Protein AF-A0A1L7NKH8-F1 (afdb_monomer)

Structure (mmCIF, N/CA/C/O backbone):
data_AF-A0A1L7NKH8-F1
#
_entry.id   AF-A0A1L7NKH8-F1
#
loop_
_atom_site.group_PDB
_atom_site.id
_atom_site.type_symb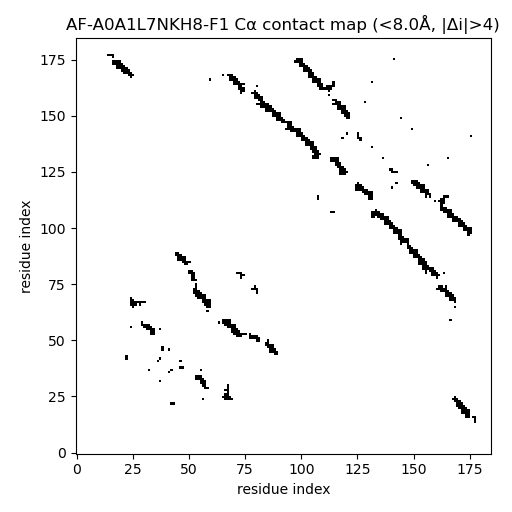ol
_atom_site.label_atom_id
_atom_site.label_alt_id
_atom_site.label_comp_id
_atom_site.label_asym_id
_atom_site.label_entity_id
_atom_site.label_seq_id
_atom_site.pdbx_PDB_ins_code
_atom_site.Cartn_x
_atom_site.Cartn_y
_atom_site.Cartn_z
_atom_site.occupancy
_atom_site.B_iso_or_equiv
_atom_site.auth_seq_id
_atom_site.auth_comp_id
_atom_site.auth_asym_id
_atom_site.auth_atom_id
_atom_site.pdbx_PDB_model_num
ATOM 1 N N . MET A 1 1 ? -9.583 44.290 49.070 1.00 37.97 1 MET A N 1
ATOM 2 C CA . MET A 1 1 ? -9.098 44.798 47.771 1.00 37.97 1 MET A CA 1
ATOM 3 C C . MET A 1 1 ? -8.848 43.563 46.916 1.00 37.97 1 MET A C 1
ATOM 5 O O . MET A 1 1 ? -7.924 42.820 47.209 1.00 37.97 1 MET A O 1
ATOM 9 N N . SER A 1 2 ? -9.795 43.245 46.032 1.00 33.78 2 SER A N 1
ATOM 10 C CA . SER A 1 2 ? -9.843 41.991 45.269 1.00 33.78 2 SER A CA 1
ATOM 11 C C . SER A 1 2 ? -9.267 42.254 43.885 1.00 33.78 2 SER A C 1
ATOM 13 O O . SER A 1 2 ? -9.726 43.179 43.219 1.00 33.78 2 SER A O 1
ATOM 15 N N . ILE A 1 3 ? -8.272 41.477 43.466 1.00 36.19 3 ILE A N 1
ATOM 16 C CA . ILE A 1 3 ? -7.774 41.491 42.091 1.00 36.19 3 ILE A CA 1
ATOM 17 C C . ILE A 1 3 ? -8.252 40.184 41.469 1.00 36.19 3 ILE A C 1
ATOM 19 O O . ILE A 1 3 ? -7.808 39.104 41.853 1.00 36.19 3 ILE A O 1
ATOM 23 N N . ALA A 1 4 ? -9.225 40.299 40.569 1.00 33.56 4 ALA A N 1
ATOM 24 C CA . ALA A 1 4 ? -9.698 39.201 39.748 1.00 33.56 4 ALA A CA 1
ATOM 25 C C . ALA A 1 4 ? -8.587 38.802 38.766 1.00 33.56 4 ALA A C 1
ATOM 27 O O . ALA A 1 4 ? -8.120 39.627 37.980 1.00 33.56 4 ALA A O 1
ATOM 28 N N . LEU A 1 5 ? -8.155 37.543 38.824 1.00 36.34 5 LEU A N 1
ATOM 29 C CA . LEU A 1 5 ? -7.358 36.929 37.768 1.00 36.34 5 LEU A CA 1
ATOM 30 C C . LEU A 1 5 ? -8.324 36.537 36.650 1.00 36.34 5 LEU A C 1
ATOM 32 O O . LEU A 1 5 ? -9.108 35.600 36.792 1.00 36.34 5 LEU A O 1
ATOM 36 N N . ASN A 1 6 ? -8.300 37.323 35.574 1.00 36.94 6 ASN A N 1
ATOM 37 C CA . ASN A 1 6 ? -9.034 37.044 34.350 1.00 36.94 6 ASN A CA 1
ATOM 38 C C . ASN A 1 6 ? -8.608 35.693 33.768 1.00 36.94 6 ASN A C 1
ATOM 40 O O . ASN A 1 6 ? -7.426 35.345 33.761 1.00 36.94 6 ASN A O 1
ATOM 44 N N . GLY A 1 7 ? -9.613 34.952 33.305 1.00 30.86 7 GLY A N 1
ATOM 45 C CA . GLY A 1 7 ? -9.493 33.615 32.756 1.00 30.86 7 GLY A CA 1
ATOM 46 C C . GLY A 1 7 ? -8.466 33.531 31.635 1.00 30.86 7 GLY A C 1
ATOM 47 O O . GLY A 1 7 ? -8.499 34.287 30.667 1.00 30.86 7 GLY A O 1
ATOM 48 N N . VAL A 1 8 ? -7.578 32.553 31.768 1.00 34.66 8 VAL A N 1
ATOM 49 C CA . VAL A 1 8 ? -6.872 31.982 30.630 1.00 34.66 8 VAL A CA 1
ATOM 50 C C . VAL A 1 8 ? -7.872 31.046 29.959 1.00 34.66 8 VAL A C 1
ATOM 52 O O . VAL A 1 8 ? -8.038 29.896 30.366 1.00 34.66 8 VAL A O 1
ATOM 55 N N . GLU A 1 9 ? -8.599 31.562 28.972 1.00 35.72 9 GLU A N 1
ATOM 56 C CA . GLU A 1 9 ? -9.265 30.712 27.992 1.00 35.72 9 GLU A CA 1
ATOM 57 C C . GLU A 1 9 ? -8.171 29.970 27.219 1.00 35.72 9 GLU A C 1
ATOM 59 O O . GLU A 1 9 ? -7.547 30.506 26.305 1.00 35.72 9 GLU A O 1
ATOM 64 N N . ASN A 1 10 ? -7.908 28.726 27.621 1.00 35.97 10 ASN A N 1
ATOM 65 C CA . ASN A 1 10 ? -7.155 27.774 26.817 1.00 35.97 10 ASN A CA 1
ATOM 66 C C . ASN A 1 10 ? -7.995 27.416 25.585 1.00 35.97 10 ASN A C 1
ATOM 68 O O . ASN A 1 10 ? -8.647 26.375 25.532 1.00 35.97 10 ASN A O 1
ATOM 72 N N . THR A 1 11 ? -7.967 28.271 24.569 1.00 41.59 11 THR A N 1
ATOM 73 C CA . THR A 1 11 ? -8.310 27.894 23.199 1.00 41.59 11 THR A CA 1
ATOM 74 C C . THR A 1 11 ? -7.139 27.111 22.602 1.00 41.59 11 THR A C 1
ATOM 76 O O . THR A 1 11 ? -6.473 27.544 21.666 1.00 41.59 11 THR A O 1
ATOM 79 N N . GLU A 1 12 ? -6.888 25.902 23.119 1.00 40.62 12 GLU A N 1
ATOM 80 C CA . GLU A 1 12 ? -6.159 24.884 22.353 1.00 40.62 12 GLU A CA 1
ATOM 81 C C . GLU A 1 12 ? -7.088 24.341 21.256 1.00 40.62 12 GLU A C 1
ATOM 83 O O . GLU A 1 12 ? -7.546 23.199 21.281 1.00 40.62 12 GLU A O 1
ATOM 88 N N . GLY A 1 13 ? -7.342 25.169 20.243 1.00 39.69 13 GLY A N 1
ATOM 89 C CA . GLY A 1 13 ? -7.690 24.693 18.912 1.00 39.69 13 GLY A CA 1
ATOM 90 C C . GLY A 1 13 ? -6.471 23.997 18.313 1.00 39.69 13 GLY A C 1
ATOM 91 O O . GLY A 1 13 ? -5.802 24.540 17.437 1.00 39.69 13 GLY A O 1
ATOM 92 N N . LYS A 1 14 ? -6.128 22.807 18.821 1.00 38.44 14 LYS A N 1
ATOM 93 C CA . LYS A 1 14 ? -5.128 21.941 18.195 1.00 38.44 14 LYS A CA 1
ATOM 94 C C . LYS A 1 14 ? -5.696 21.478 16.859 1.00 38.44 14 LYS A C 1
ATOM 96 O O . LYS A 1 14 ? -6.480 20.535 16.802 1.00 38.44 14 LYS A O 1
ATOM 101 N N . ASN A 1 15 ? -5.246 22.126 15.788 1.00 44.19 15 ASN A N 1
ATOM 102 C CA . ASN A 1 15 ? -5.182 21.557 14.446 1.00 44.19 15 ASN A CA 1
ATOM 103 C C . ASN A 1 15 ? -4.407 20.225 14.506 1.00 44.19 15 ASN A C 1
ATOM 105 O O . ASN A 1 15 ? -3.210 20.172 14.232 1.00 44.19 15 ASN A O 1
ATOM 109 N N . MET A 1 16 ? -5.063 19.131 14.900 1.00 39.50 16 MET A N 1
ATOM 110 C CA . MET A 1 16 ? -4.505 17.783 14.800 1.00 39.50 16 MET A CA 1
ATOM 111 C C . MET A 1 16 ? -4.687 17.270 13.374 1.00 39.50 16 MET A C 1
ATOM 113 O O . MET A 1 16 ? -5.402 16.308 13.122 1.00 39.50 16 MET A O 1
ATOM 117 N N . ASN A 1 17 ? -3.953 17.868 12.438 1.00 52.66 17 ASN A N 1
ATOM 118 C CA . ASN A 1 17 ? -3.588 17.195 11.192 1.00 52.66 17 ASN A CA 1
ATOM 119 C C . ASN A 1 17 ? -2.396 16.244 11.460 1.00 52.66 17 ASN A C 1
ATOM 121 O O . ASN A 1 17 ? -1.421 16.200 10.713 1.00 52.66 17 ASN A O 1
ATOM 125 N N . SER A 1 18 ? -2.408 15.563 12.614 1.00 71.75 18 SER A N 1
ATOM 126 C CA . SER A 1 18 ? -1.273 14.803 13.130 1.00 71.75 18 SER A CA 1
ATOM 127 C C . SER A 1 18 ? -1.194 13.460 12.420 1.00 71.75 18 SER A C 1
ATOM 129 O O . SER A 1 18 ? -2.040 12.585 12.608 1.00 71.75 18 SER A O 1
ATOM 131 N N . LEU A 1 19 ? -0.160 13.305 11.604 1.00 82.75 19 LEU A N 1
ATOM 132 C CA . LEU A 1 19 ? 0.231 12.046 10.990 1.00 82.75 19 LEU A CA 1
ATOM 133 C C . LEU A 1 19 ? 0.448 10.982 12.078 1.00 82.75 19 LEU A C 1
ATOM 135 O O . LEU A 1 19 ? 1.264 11.171 12.976 1.00 82.75 19 LEU A O 1
ATOM 139 N N . ILE A 1 20 ? -0.295 9.876 12.006 1.00 87.94 20 ILE A N 1
ATOM 140 C CA . ILE A 1 20 ? -0.183 8.757 12.957 1.00 87.94 20 ILE A CA 1
ATOM 141 C C . ILE A 1 20 ? 0.979 7.851 12.570 1.00 87.94 20 ILE A C 1
ATOM 143 O O . ILE A 1 20 ? 1.712 7.361 13.425 1.00 87.94 20 ILE A O 1
ATOM 147 N N . HIS A 1 21 ? 1.132 7.597 11.273 1.00 91.31 21 HIS A N 1
ATOM 148 C CA . HIS A 1 21 ? 2.200 6.757 10.754 1.00 91.31 21 HIS A CA 1
ATOM 149 C C . HIS A 1 21 ? 2.641 7.254 9.389 1.00 91.31 21 HIS A C 1
ATOM 151 O O . HIS A 1 21 ? 1.797 7.566 8.550 1.00 91.31 21 HIS A O 1
ATOM 157 N N . LEU A 1 22 ? 3.950 7.244 9.157 1.00 91.81 22 LEU A N 1
ATOM 158 C CA . LEU A 1 22 ? 4.556 7.519 7.864 1.00 91.81 22 LEU A CA 1
ATOM 159 C C . LEU A 1 22 ? 5.636 6.494 7.572 1.00 91.81 22 LEU A C 1
ATOM 161 O O . LEU A 1 22 ? 6.538 6.279 8.374 1.00 91.81 22 LEU A O 1
ATOM 165 N N . THR A 1 23 ? 5.567 5.876 6.405 1.00 92.69 23 THR A N 1
ATOM 166 C CA . THR A 1 23 ? 6.692 5.166 5.797 1.00 92.69 23 THR A CA 1
ATOM 167 C C . THR A 1 23 ? 6.947 5.803 4.449 1.00 92.69 23 THR A C 1
ATOM 169 O O . THR A 1 23 ? 6.130 5.665 3.546 1.00 92.69 23 THR A O 1
ATOM 172 N N . ASP A 1 24 ? 8.050 6.534 4.355 1.00 92.19 24 ASP A N 1
ATOM 173 C CA . ASP A 1 24 ? 8.536 7.135 3.121 1.00 92.19 24 ASP A CA 1
ATOM 174 C C . ASP A 1 24 ? 9.794 6.374 2.704 1.00 92.19 24 ASP A C 1
ATOM 176 O O . ASP A 1 24 ? 10.800 6.383 3.420 1.00 92.19 24 ASP A O 1
ATOM 180 N N . PHE A 1 25 ? 9.704 5.639 1.597 1.00 90.62 25 PHE A N 1
ATOM 181 C CA . PHE A 1 25 ? 10.808 4.806 1.134 1.00 90.62 25 PHE A CA 1
ATOM 182 C C . PHE A 1 25 ? 11.927 5.641 0.516 1.00 90.62 25 PHE A C 1
ATOM 184 O O . PHE A 1 25 ? 13.072 5.200 0.571 1.00 90.62 25 PHE A O 1
ATOM 191 N N . SER A 1 26 ? 11.647 6.866 0.052 1.00 85.44 26 SER A N 1
ATOM 192 C CA . SER A 1 26 ? 12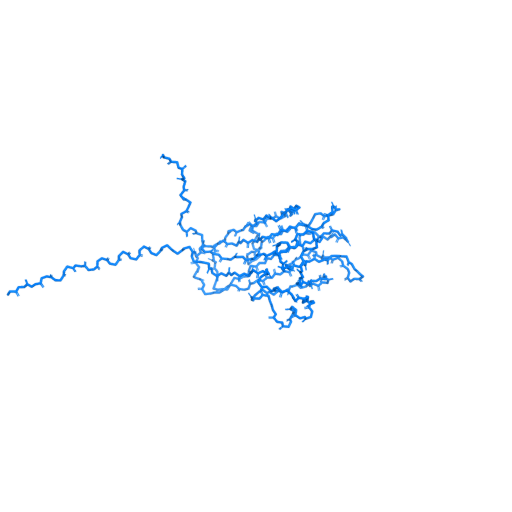.666 7.739 -0.547 1.00 85.44 26 SER A CA 1
ATOM 193 C C . SER A 1 26 ? 13.767 8.118 0.450 1.00 85.44 26 SER A C 1
ATOM 195 O O . SER A 1 26 ? 14.919 8.319 0.071 1.00 85.44 26 SER A O 1
ATOM 197 N N . LEU A 1 27 ? 13.439 8.117 1.748 1.00 81.19 27 LEU A N 1
ATOM 198 C CA . LEU A 1 27 ? 14.372 8.377 2.847 1.00 81.19 27 LEU A CA 1
ATOM 199 C C . LEU A 1 27 ? 15.367 7.229 3.086 1.00 81.19 27 LEU A C 1
ATOM 201 O O . LEU A 1 27 ? 16.293 7.379 3.881 1.00 81.19 27 LEU A O 1
ATOM 205 N N . GLN A 1 28 ? 15.202 6.090 2.411 1.00 72.44 28 GLN A N 1
ATOM 206 C CA . GLN A 1 28 ? 16.098 4.930 2.486 1.00 72.44 28 GLN A CA 1
ATOM 207 C C . GLN A 1 28 ? 17.118 4.920 1.335 1.00 72.44 28 GLN A C 1
ATOM 209 O O . GLN A 1 28 ? 17.418 3.870 0.762 1.00 72.44 28 GLN A O 1
ATOM 214 N N . ALA A 1 29 ? 17.604 6.103 0.950 1.00 57.88 29 ALA A N 1
ATOM 215 C CA . ALA A 1 29 ? 18.458 6.298 -0.218 1.00 57.88 29 ALA A CA 1
ATOM 216 C C . ALA A 1 29 ? 19.705 5.393 -0.208 1.00 57.88 29 ALA A C 1
ATOM 218 O O . ALA A 1 29 ? 20.392 5.261 0.806 1.00 57.88 29 ALA A O 1
ATOM 219 N N . GLY A 1 30 ? 20.012 4.804 -1.369 1.00 56.53 30 GLY A N 1
ATOM 220 C CA . GLY A 1 30 ? 21.277 4.110 -1.620 1.00 56.53 30 GLY A CA 1
ATOM 221 C C . GLY A 1 30 ? 21.395 2.685 -1.072 1.00 56.53 30 GLY A C 1
ATOM 222 O O . GLY A 1 30 ? 22.509 2.164 -1.025 1.00 56.53 30 GLY A O 1
ATOM 223 N N . VAL A 1 31 ? 20.295 2.039 -0.665 1.00 62.22 31 VAL A N 1
ATOM 224 C CA . VAL A 1 31 ? 20.336 0.655 -0.166 1.00 62.22 31 VAL A CA 1
ATOM 225 C C . VAL A 1 31 ? 19.431 -0.265 -0.982 1.00 62.22 31 VAL A C 1
ATOM 227 O O . VAL A 1 31 ? 18.213 -0.130 -0.940 1.00 62.22 31 VAL A O 1
ATOM 230 N N . ASP A 1 32 ? 20.033 -1.228 -1.689 1.00 69.25 32 ASP A N 1
ATOM 231 C CA . ASP A 1 32 ? 19.320 -2.358 -2.302 1.00 69.25 32 ASP A CA 1
ATOM 232 C C . ASP A 1 32 ? 19.045 -3.415 -1.223 1.00 69.25 32 ASP A C 1
ATOM 234 O O . ASP A 1 32 ? 19.856 -4.319 -0.988 1.00 69.25 32 ASP A O 1
ATOM 238 N N . TYR A 1 33 ? 17.930 -3.266 -0.504 1.00 70.62 33 TYR A N 1
ATOM 239 C CA . TYR A 1 33 ? 17.498 -4.286 0.450 1.00 70.62 33 TYR A CA 1
ATOM 240 C C . TYR A 1 33 ? 16.782 -5.404 -0.290 1.00 70.62 33 TYR A C 1
ATOM 242 O O . TYR A 1 33 ? 15.742 -5.191 -0.919 1.00 70.62 33 TYR A O 1
ATOM 250 N N . LYS A 1 34 ? 17.296 -6.625 -0.147 1.00 72.31 34 LYS A N 1
ATOM 251 C CA . LYS A 1 34 ? 16.612 -7.826 -0.633 1.00 72.31 34 LYS A CA 1
ATOM 252 C C . LYS A 1 34 ? 15.567 -8.273 0.382 1.00 72.31 34 LYS A C 1
ATOM 254 O O . LYS A 1 34 ? 15.629 -7.911 1.555 1.00 72.31 34 LYS A O 1
ATOM 259 N N . GLU A 1 35 ? 14.654 -9.140 -0.046 1.00 71.38 35 GLU A N 1
ATOM 260 C CA . GLU A 1 35 ? 13.601 -9.710 0.802 1.00 71.38 35 GLU A CA 1
ATOM 261 C C . GLU A 1 35 ? 14.111 -10.176 2.180 1.00 71.38 35 GLU A C 1
ATOM 263 O O . GLU A 1 35 ? 13.514 -9.852 3.201 1.00 71.38 35 GLU A O 1
ATOM 268 N N . LYS A 1 36 ? 15.260 -10.865 2.239 1.00 71.69 36 LYS A N 1
ATOM 269 C CA . LYS A 1 36 ? 15.854 -11.336 3.506 1.00 71.69 36 LYS A CA 1
ATOM 270 C C . LYS A 1 36 ? 16.174 -10.202 4.480 1.00 71.69 36 LYS A C 1
ATOM 272 O O . LYS A 1 36 ? 15.974 -10.360 5.683 1.00 71.69 36 LYS A O 1
ATOM 277 N N . ASP A 1 37 ? 16.659 -9.077 3.970 1.00 72.88 37 ASP A N 1
ATOM 278 C CA . ASP A 1 37 ? 16.960 -7.903 4.783 1.00 72.88 37 ASP A CA 1
ATOM 279 C C . ASP A 1 37 ? 15.666 -7.213 5.213 1.00 72.88 37 ASP A C 1
ATOM 281 O O . ASP A 1 37 ? 15.518 -6.849 6.375 1.00 72.88 37 ASP A O 1
ATOM 285 N N . ILE A 1 38 ? 14.678 -7.135 4.323 1.00 76.12 38 ILE A N 1
ATOM 286 C CA . ILE A 1 38 ? 13.353 -6.587 4.633 1.00 76.12 38 ILE A CA 1
ATOM 287 C C . ILE A 1 38 ? 12.659 -7.396 5.738 1.00 76.12 38 ILE A C 1
ATOM 289 O O . ILE A 1 38 ? 12.099 -6.823 6.672 1.00 76.12 38 ILE A O 1
ATOM 293 N N . LEU A 1 39 ? 12.731 -8.727 5.678 1.00 73.38 39 LEU A N 1
ATOM 294 C CA . LEU A 1 39 ? 12.186 -9.610 6.711 1.00 73.38 39 LEU A CA 1
ATOM 295 C C . LEU A 1 39 ? 12.928 -9.470 8.048 1.00 73.38 39 LEU A C 1
ATOM 297 O O . LEU A 1 39 ? 12.318 -9.635 9.103 1.00 73.38 39 LEU A O 1
ATOM 301 N N . LYS A 1 40 ? 14.228 -9.153 8.015 1.00 69.44 40 LYS A N 1
ATOM 302 C CA . LYS A 1 40 ? 15.070 -8.984 9.207 1.00 69.44 40 LYS A CA 1
ATOM 303 C C . LYS A 1 40 ? 14.897 -7.617 9.871 1.00 69.44 40 LYS A C 1
ATOM 305 O O . LYS A 1 40 ? 14.821 -7.545 11.095 1.00 69.44 40 LYS A O 1
ATOM 310 N N . TYR A 1 41 ? 14.881 -6.546 9.083 1.00 66.56 41 TYR A N 1
ATOM 311 C CA . TYR A 1 41 ? 14.881 -5.162 9.566 1.00 66.56 41 TYR A CA 1
ATOM 312 C C . TYR A 1 41 ? 13.473 -4.553 9.634 1.00 66.56 41 TYR A C 1
ATOM 314 O O . TYR A 1 41 ? 13.254 -3.584 10.360 1.00 66.56 41 TYR A O 1
ATOM 322 N N . GLY A 1 42 ? 12.499 -5.164 8.957 1.00 70.69 42 GLY A N 1
ATOM 323 C CA . GLY A 1 42 ? 11.111 -4.718 8.922 1.00 70.69 42 GLY A CA 1
ATOM 324 C C . GLY A 1 42 ? 10.892 -3.481 8.048 1.00 70.69 42 GLY A C 1
ATOM 325 O O . GLY A 1 42 ? 11.822 -2.807 7.617 1.00 70.69 42 GLY A O 1
ATOM 326 N N . LEU A 1 43 ? 9.620 -3.163 7.793 1.00 85.06 43 LEU A N 1
ATOM 327 C CA . LEU A 1 43 ? 9.200 -2.043 6.942 1.00 85.06 43 LEU A CA 1
ATOM 328 C C . LEU A 1 43 ? 8.529 -0.954 7.783 1.00 85.06 43 LEU A C 1
ATOM 330 O O . LEU A 1 43 ? 7.359 -0.634 7.589 1.00 85.06 43 LEU A O 1
ATOM 334 N N . ASN A 1 44 ? 9.238 -0.435 8.790 1.00 86.50 44 ASN A N 1
ATOM 335 C CA . ASN A 1 44 ? 8.698 0.562 9.725 1.00 86.50 44 ASN A CA 1
ATOM 336 C C . ASN A 1 44 ? 7.334 0.133 10.326 1.00 86.50 44 ASN A C 1
ATOM 338 O O . ASN A 1 44 ? 6.302 0.807 10.235 1.00 86.50 44 ASN A O 1
ATOM 342 N N . GLY A 1 45 ? 7.301 -1.080 10.883 1.00 87.31 45 GLY A N 1
ATOM 343 C CA . GLY A 1 45 ? 6.101 -1.680 11.469 1.00 87.31 45 GLY A CA 1
ATOM 344 C C . GLY A 1 45 ? 5.111 -2.292 10.469 1.00 87.31 45 GLY A C 1
ATOM 345 O O . GLY A 1 45 ? 4.131 -2.889 10.914 1.00 87.31 45 GLY A O 1
ATOM 346 N N . TRP A 1 46 ? 5.352 -2.189 9.159 1.00 90.31 46 TRP A N 1
ATOM 347 C CA . TRP A 1 46 ? 4.708 -3.054 8.169 1.00 90.31 46 TRP A CA 1
ATOM 348 C C . TRP A 1 46 ? 5.402 -4.418 8.111 1.00 90.31 46 TRP A C 1
ATOM 350 O O . TRP A 1 46 ? 6.612 -4.539 8.329 1.00 90.31 46 TRP A O 1
ATOM 360 N N . ARG A 1 47 ? 4.614 -5.453 7.830 1.00 88.44 47 ARG A N 1
ATOM 361 C CA . ARG A 1 47 ? 5.050 -6.846 7.722 1.00 88.44 47 ARG A CA 1
ATOM 362 C C . ARG A 1 47 ? 4.622 -7.407 6.378 1.00 88.44 47 ARG A C 1
ATOM 364 O O . ARG A 1 47 ? 3.472 -7.230 5.979 1.00 88.44 47 ARG A O 1
ATOM 371 N N . LEU A 1 48 ? 5.533 -8.106 5.713 1.00 85.75 48 LEU A N 1
ATOM 372 C CA . LEU A 1 48 ? 5.214 -8.882 4.520 1.00 85.75 48 LEU A CA 1
ATOM 373 C C . LEU A 1 48 ? 4.396 -10.117 4.917 1.00 85.75 48 LEU A C 1
ATOM 375 O O . LEU A 1 48 ? 4.646 -10.722 5.961 1.00 85.75 48 LEU A O 1
ATOM 379 N N . TYR A 1 49 ? 3.415 -10.483 4.096 1.00 79.69 49 TYR A N 1
ATOM 380 C CA . TYR A 1 49 ? 2.609 -11.687 4.296 1.00 79.69 49 TYR A CA 1
ATOM 381 C C . TYR A 1 49 ? 2.672 -12.557 3.049 1.00 79.69 49 TYR A C 1
ATOM 383 O O . TYR A 1 49 ? 2.396 -12.079 1.956 1.00 79.69 49 TYR A O 1
ATOM 391 N N . ASN A 1 50 ? 3.025 -13.832 3.237 1.00 60.28 50 ASN A N 1
ATOM 392 C CA . ASN A 1 50 ? 2.932 -14.884 2.223 1.00 60.28 50 ASN A CA 1
ATOM 393 C C . ASN A 1 50 ? 3.511 -14.504 0.841 1.00 60.28 50 ASN A C 1
ATOM 395 O O . ASN A 1 50 ? 2.818 -14.581 -0.174 1.00 60.28 50 ASN A O 1
ATOM 399 N N . GLN A 1 51 ? 4.771 -14.067 0.787 1.00 58.94 51 GLN A N 1
ATOM 400 C CA . GLN A 1 51 ? 5.384 -13.607 -0.462 1.00 58.94 51 GLN A CA 1
ATOM 401 C C . GLN A 1 51 ? 6.315 -14.669 -1.051 1.00 58.94 51 GLN A C 1
ATOM 403 O O . GLN A 1 51 ? 7.226 -15.154 -0.395 1.00 58.94 51 GLN A O 1
ATOM 408 N N . SER A 1 52 ? 6.040 -15.014 -2.309 1.00 55.38 52 SER A N 1
ATOM 409 C CA . SER A 1 52 ? 6.969 -15.634 -3.272 1.00 55.38 52 SER A CA 1
ATOM 410 C C . SER A 1 52 ? 7.406 -14.609 -4.335 1.00 55.38 52 SER A C 1
ATOM 412 O O . SER A 1 52 ? 7.957 -14.968 -5.367 1.00 55.38 52 SER A O 1
ATOM 414 N N . ALA A 1 53 ? 7.122 -13.321 -4.098 1.00 58.81 53 ALA A N 1
ATOM 415 C CA . ALA A 1 53 ? 7.447 -12.227 -5.001 1.00 58.81 53 ALA A CA 1
ATOM 416 C C . ALA A 1 53 ? 8.778 -11.585 -4.598 1.00 58.81 53 ALA A C 1
ATOM 418 O O . ALA A 1 53 ? 9.083 -11.461 -3.414 1.00 58.81 53 ALA A O 1
ATOM 419 N N . LEU A 1 54 ? 9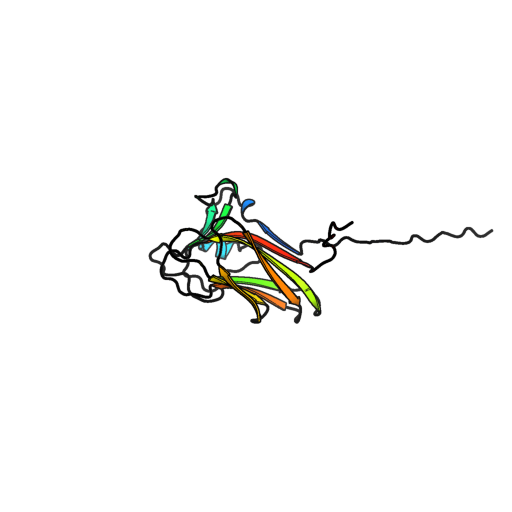.549 -11.143 -5.593 1.00 74.56 54 LEU A N 1
ATOM 420 C CA . LEU A 1 54 ? 10.866 -10.525 -5.425 1.00 74.56 54 LEU A CA 1
ATOM 421 C C . LEU A 1 54 ? 10.728 -9.115 -4.825 1.00 74.56 54 LEU A C 1
ATOM 423 O O . LEU A 1 54 ? 10.874 -8.118 -5.541 1.00 74.56 54 LEU A O 1
ATOM 427 N N . VAL A 1 55 ? 10.418 -9.030 -3.528 1.00 83.00 55 VAL A N 1
ATOM 428 C CA . VAL A 1 55 ? 10.304 -7.755 -2.811 1.00 83.00 55 VAL A CA 1
ATOM 429 C C . VAL A 1 55 ? 11.684 -7.165 -2.584 1.00 83.00 55 VAL A C 1
ATOM 431 O O . VAL A 1 55 ? 12.579 -7.833 -2.056 1.00 83.00 55 VAL A O 1
ATOM 434 N N . LYS A 1 56 ? 11.851 -5.903 -2.977 1.00 86.38 56 LYS A N 1
ATOM 435 C CA . LYS A 1 56 ? 13.101 -5.160 -2.799 1.00 86.38 56 LYS A CA 1
ATOM 436 C C . LYS A 1 56 ? 12.838 -3.703 -2.483 1.00 86.38 56 LYS A C 1
ATOM 438 O O . LYS A 1 56 ? 11.835 -3.154 -2.929 1.00 86.38 56 LYS A O 1
ATOM 443 N N . ILE A 1 57 ? 13.759 -3.074 -1.769 1.00 88.62 57 ILE A N 1
ATOM 444 C CA . ILE A 1 57 ? 13.833 -1.614 -1.707 1.00 88.62 57 ILE A CA 1
ATOM 445 C C . ILE A 1 57 ? 14.958 -1.203 -2.643 1.00 88.62 57 ILE A C 1
ATOM 447 O O . ILE A 1 57 ? 16.067 -1.698 -2.496 1.00 88.62 57 ILE A O 1
ATOM 451 N N . GLN A 1 58 ? 14.650 -0.376 -3.633 1.00 88.69 58 GLN A N 1
ATOM 452 C CA . GLN A 1 58 ? 15.575 0.030 -4.694 1.00 88.69 58 GLN A CA 1
ATOM 453 C C . GLN A 1 58 ? 15.123 1.361 -5.293 1.00 88.69 58 GLN A C 1
ATOM 455 O O . GLN A 1 58 ? 13.989 1.766 -5.072 1.00 88.69 58 GLN A O 1
ATOM 460 N N . GLU A 1 59 ? 15.950 2.011 -6.105 1.00 90.81 59 GLU A N 1
ATOM 461 C CA . GLU A 1 59 ? 15.480 3.127 -6.933 1.00 90.81 59 GLU A CA 1
ATOM 462 C C . GLU A 1 59 ? 14.502 2.638 -8.021 1.00 90.81 59 GLU A C 1
ATOM 464 O O . GLU A 1 59 ? 14.609 1.510 -8.529 1.00 90.81 59 GLU A O 1
ATOM 469 N N . ASP A 1 60 ? 13.524 3.481 -8.369 1.00 90.56 60 ASP A N 1
ATOM 470 C CA . ASP A 1 60 ? 12.645 3.240 -9.517 1.00 90.56 60 ASP A CA 1
ATOM 471 C C . ASP A 1 60 ? 13.429 3.517 -10.814 1.00 90.56 60 ASP A C 1
ATOM 473 O O . ASP A 1 60 ? 13.817 4.662 -11.055 1.00 90.56 60 ASP A O 1
ATOM 477 N N . PRO A 1 61 ? 13.664 2.509 -11.673 1.00 88.50 61 PRO A N 1
ATOM 478 C CA . PRO A 1 61 ? 14.490 2.675 -12.868 1.00 88.50 61 PRO A CA 1
ATOM 479 C C . PRO A 1 61 ? 13.879 3.624 -13.908 1.00 88.50 61 PRO A C 1
ATOM 481 O O . PRO A 1 61 ? 14.602 4.131 -14.762 1.00 88.50 61 PRO A O 1
ATOM 484 N N . GLU A 1 62 ? 12.563 3.850 -13.867 1.00 91.62 62 GLU A N 1
ATOM 485 C CA . GLU A 1 62 ? 11.858 4.736 -14.803 1.00 91.62 62 GLU A CA 1
ATOM 486 C C . GLU A 1 62 ? 11.564 6.119 -14.199 1.00 91.62 62 GLU A C 1
ATOM 488 O O . GLU A 1 62 ? 11.192 7.029 -14.940 1.00 91.62 62 GLU A O 1
ATOM 493 N N . LYS A 1 63 ? 11.709 6.275 -12.875 1.00 91.25 63 LYS A N 1
ATOM 494 C CA . LYS A 1 63 ? 11.413 7.500 -12.109 1.00 91.25 63 LYS A CA 1
ATOM 495 C C . LYS A 1 63 ? 12.459 7.730 -11.000 1.00 91.25 63 LYS A C 1
ATOM 497 O O . LYS A 1 63 ? 12.101 7.741 -9.817 1.00 91.25 63 LYS A O 1
ATOM 502 N N . PRO A 1 64 ? 13.756 7.873 -11.333 1.00 87.88 64 PRO A N 1
ATOM 503 C CA . PRO A 1 64 ? 14.832 7.955 -10.339 1.00 87.88 64 PRO A CA 1
ATOM 504 C C . PRO A 1 64 ? 14.698 9.155 -9.388 1.00 87.88 64 PRO A C 1
ATOM 506 O O . PRO A 1 64 ? 15.171 9.105 -8.254 1.00 87.88 64 PRO A O 1
ATOM 509 N N . GLU A 1 65 ? 14.008 10.219 -9.803 1.00 88.56 65 GLU A N 1
ATOM 510 C CA . GLU A 1 65 ? 13.697 11.386 -8.974 1.00 88.56 65 GLU A CA 1
ATOM 511 C C . GLU A 1 65 ? 12.848 11.059 -7.735 1.00 88.56 65 GLU A C 1
ATOM 513 O O . GLU A 1 65 ? 12.842 11.830 -6.776 1.00 88.56 65 GLU A O 1
ATOM 518 N N . GLN A 1 66 ? 12.157 9.913 -7.729 1.00 88.38 66 GLN A N 1
ATOM 519 C CA . GLN A 1 66 ? 11.380 9.441 -6.585 1.00 88.38 66 GLN A CA 1
ATOM 520 C C . GLN A 1 66 ? 12.267 8.889 -5.451 1.00 88.38 66 GLN A C 1
ATOM 522 O O . GLN A 1 66 ? 11.792 8.735 -4.322 1.00 88.38 66 GLN A O 1
ATOM 527 N N . GLY A 1 67 ? 13.541 8.596 -5.734 1.00 88.62 67 GLY A N 1
ATOM 528 C CA . GLY A 1 67 ? 14.461 7.932 -4.814 1.00 88.62 67 GLY A CA 1
ATOM 529 C C . GLY A 1 67 ? 14.135 6.448 -4.617 1.00 88.62 67 GLY A C 1
ATOM 530 O O . GLY A 1 67 ? 13.600 5.782 -5.505 1.00 88.62 67 GLY A O 1
ATOM 531 N N . SER A 1 68 ? 14.478 5.922 -3.439 1.00 91.06 68 SER A N 1
ATOM 532 C CA . SER A 1 68 ? 14.198 4.531 -3.068 1.00 91.06 68 SER A CA 1
ATOM 533 C C . SER A 1 68 ? 12.689 4.256 -2.943 1.00 91.06 68 SER A C 1
ATOM 535 O O . SER A 1 68 ? 11.928 5.047 -2.389 1.00 91.06 68 SER A O 1
ATOM 537 N N . VAL A 1 69 ? 12.252 3.091 -3.416 1.00 92.56 69 VAL A N 1
ATOM 538 C CA . VAL A 1 69 ? 10.862 2.620 -3.434 1.00 92.56 69 VAL A CA 1
ATOM 539 C C . VAL A 1 69 ? 10.791 1.144 -3.059 1.00 92.56 69 VAL A C 1
ATOM 541 O O . VAL A 1 69 ? 11.729 0.383 -3.295 1.00 92.56 69 VAL A O 1
ATOM 544 N N . LEU A 1 70 ? 9.665 0.715 -2.490 1.00 91.50 70 LEU A N 1
ATOM 545 C CA . LE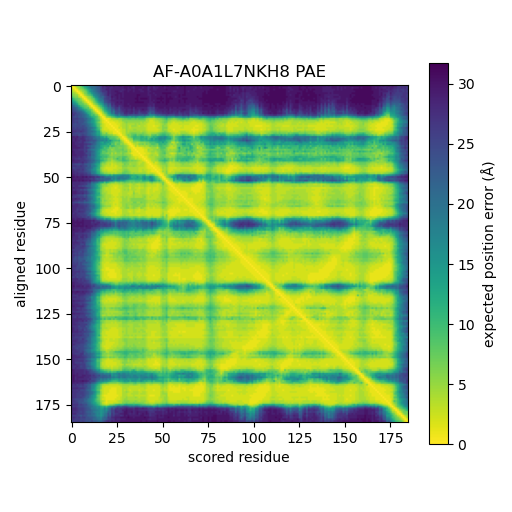U A 1 70 ? 9.381 -0.698 -2.260 1.00 91.50 70 LEU A CA 1
ATOM 546 C C . LEU A 1 70 ? 8.804 -1.313 -3.539 1.00 91.50 70 LEU A C 1
ATOM 548 O O . LEU A 1 70 ? 7.673 -1.019 -3.928 1.00 91.50 70 LEU A O 1
ATOM 552 N N . ARG A 1 71 ? 9.578 -2.179 -4.185 1.00 89.62 71 ARG A N 1
ATOM 553 C CA . ARG A 1 71 ? 9.192 -2.918 -5.385 1.00 89.62 71 ARG A CA 1
ATOM 554 C C . ARG A 1 71 ? 8.558 -4.252 -5.018 1.00 89.62 71 ARG A C 1
ATOM 556 O O . ARG A 1 71 ? 9.147 -5.024 -4.266 1.00 89.62 71 ARG A O 1
ATOM 563 N N . PHE A 1 72 ? 7.433 -4.563 -5.650 1.00 87.62 72 PHE A N 1
ATOM 564 C CA . PHE A 1 72 ? 6.883 -5.913 -5.746 1.00 87.62 72 PHE A CA 1
ATOM 565 C C . PHE A 1 72 ? 7.031 -6.389 -7.191 1.00 87.62 72 PHE A C 1
ATOM 567 O O . PHE A 1 72 ? 6.435 -5.809 -8.097 1.00 87.62 72 PHE A O 1
ATOM 574 N N . GLY A 1 73 ? 7.865 -7.408 -7.412 1.00 80.25 73 GLY A N 1
ATOM 575 C CA . GLY A 1 73 ? 8.157 -7.934 -8.746 1.00 80.25 73 GLY A CA 1
ATOM 576 C C . GLY A 1 73 ? 7.687 -9.371 -8.958 1.00 80.25 73 GLY A C 1
ATOM 577 O O . GLY A 1 73 ? 7.830 -10.210 -8.070 1.00 80.25 73 GLY A O 1
ATOM 578 N N . SER A 1 74 ? 7.209 -9.651 -10.169 1.00 70.75 74 SER A N 1
ATOM 579 C CA . SER A 1 74 ? 6.824 -10.968 -10.700 1.00 70.75 74 SER A CA 1
ATOM 580 C C . SER A 1 74 ? 7.820 -11.522 -11.727 1.00 70.75 74 SER A C 1
ATOM 582 O O . SER A 1 74 ? 7.717 -12.673 -12.146 1.00 70.75 74 SER A O 1
ATOM 584 N N . SER A 1 75 ? 8.806 -10.720 -12.146 1.00 54.25 75 SER A N 1
ATOM 585 C CA . SER A 1 75 ? 9.804 -11.106 -13.146 1.00 54.25 75 SER A CA 1
ATOM 586 C C . SER A 1 75 ? 10.923 -11.972 -12.538 1.00 54.25 75 SER A C 1
ATOM 588 O O . SER A 1 75 ? 11.947 -11.447 -12.094 1.00 54.25 75 SER A O 1
ATOM 590 N N . GLY A 1 76 ? 10.753 -13.296 -12.512 1.00 51.78 76 GLY A N 1
ATOM 591 C CA . GLY A 1 76 ? 11.809 -14.236 -12.115 1.00 51.78 76 GLY A CA 1
ATOM 592 C C . GLY A 1 76 ? 11.294 -15.643 -11.811 1.00 51.78 76 GLY A C 1
ATOM 593 O O . GLY A 1 76 ? 10.113 -15.840 -11.548 1.00 51.78 76 GLY A O 1
ATOM 594 N N . SER A 1 77 ? 12.194 -16.627 -11.830 1.00 45.22 77 SER A N 1
ATOM 595 C CA . SER A 1 77 ? 11.972 -18.072 -11.620 1.00 45.22 77 SER A CA 1
ATOM 596 C C . SER A 1 77 ? 11.325 -18.484 -10.282 1.00 45.22 77 SER A C 1
ATOM 598 O O . SER A 1 77 ? 11.238 -19.674 -9.995 1.00 45.22 77 SER A O 1
ATOM 600 N N . GLU A 1 78 ? 10.889 -17.530 -9.459 1.00 51.53 78 GLU A N 1
ATOM 601 C CA . GLU A 1 78 ? 10.359 -17.746 -8.104 1.00 51.53 78 GLU A CA 1
ATOM 602 C C . GLU A 1 78 ? 8.824 -17.636 -8.018 1.00 51.53 78 GLU A C 1
ATOM 604 O O . GLU A 1 78 ? 8.231 -17.921 -6.979 1.00 51.53 78 GLU A O 1
ATOM 609 N N . GLY A 1 79 ? 8.163 -17.391 -9.154 1.00 56.78 79 GLY A N 1
ATOM 610 C CA . GLY A 1 79 ? 6.715 -17.517 -9.301 1.00 56.78 79 GLY A CA 1
ATOM 611 C C . GLY A 1 79 ? 5.954 -16.194 -9.168 1.00 56.78 79 GLY A C 1
ATOM 612 O O . GLY A 1 79 ? 6.517 -15.166 -8.802 1.00 56.78 79 GLY A O 1
ATOM 613 N N . PRO A 1 80 ? 4.661 -16.194 -9.526 1.00 61.22 80 PRO A N 1
ATOM 614 C CA . PRO A 1 80 ? 3.870 -14.973 -9.579 1.00 61.22 80 PRO A CA 1
ATOM 615 C C . PRO A 1 80 ? 3.571 -14.381 -8.210 1.00 61.22 80 PRO A C 1
ATOM 617 O O . PRO A 1 80 ? 3.413 -15.111 -7.229 1.00 61.22 80 PRO A O 1
ATOM 620 N N . LEU A 1 81 ? 3.343 -13.064 -8.181 1.00 73.12 81 LEU A N 1
ATOM 621 C CA . LEU A 1 81 ? 2.638 -12.436 -7.072 1.00 73.12 81 LEU A CA 1
ATOM 622 C C . LEU A 1 81 ? 1.234 -13.055 -6.984 1.00 73.12 81 LEU A C 1
ATOM 624 O O . LEU A 1 81 ? 0.377 -12.834 -7.843 1.00 73.12 81 LEU A O 1
ATOM 628 N N . ARG A 1 82 ? 1.027 -13.886 -5.961 1.00 74.25 82 ARG A N 1
ATOM 629 C CA . ARG A 1 82 ? -0.223 -14.623 -5.754 1.00 74.25 82 ARG A CA 1
ATOM 630 C C . ARG A 1 82 ? -1.323 -13.699 -5.219 1.00 74.25 82 ARG A C 1
ATOM 632 O O . ARG A 1 82 ? -1.010 -12.656 -4.638 1.00 74.25 82 ARG A O 1
ATOM 639 N N . PRO A 1 83 ? -2.601 -14.078 -5.374 1.00 78.00 83 PRO A N 1
ATOM 640 C CA . PRO A 1 83 ? -3.686 -13.425 -4.675 1.00 78.00 83 PRO A CA 1
ATOM 641 C C . PRO A 1 83 ? -3.523 -13.566 -3.169 1.00 78.00 83 PRO A C 1
ATOM 643 O O . PRO A 1 83 ? -3.059 -14.599 -2.675 1.00 78.00 83 PRO A O 1
ATOM 646 N N . GLY A 1 84 ? -3.987 -12.555 -2.451 1.00 83.06 84 GLY A N 1
ATOM 647 C CA . GLY A 1 84 ? -4.000 -12.513 -1.000 1.00 83.06 84 GLY A CA 1
ATOM 648 C C . GLY A 1 84 ? -3.244 -11.316 -0.444 1.00 83.06 84 GLY A C 1
ATOM 649 O O . GLY A 1 84 ? -2.766 -10.440 -1.170 1.00 83.06 84 GLY A O 1
ATOM 650 N N . ILE A 1 85 ? -3.189 -11.262 0.887 1.00 85.88 85 ILE A N 1
ATOM 651 C CA . ILE A 1 85 ? -2.518 -10.182 1.609 1.00 85.88 85 ILE A CA 1
ATOM 652 C C . ILE A 1 85 ? -1.039 -10.211 1.236 1.00 85.88 85 ILE A C 1
ATOM 654 O O . ILE A 1 85 ? -0.378 -11.227 1.406 1.00 85.88 85 ILE A O 1
ATOM 658 N N . ILE A 1 86 ? -0.530 -9.085 0.751 1.00 87.81 86 ILE A N 1
ATOM 659 C CA . ILE A 1 86 ? 0.879 -8.923 0.392 1.00 87.81 86 ILE A CA 1
ATOM 660 C C . ILE A 1 86 ? 1.671 -8.292 1.534 1.00 87.81 86 ILE A C 1
ATOM 662 O O . ILE A 1 86 ? 2.838 -8.613 1.763 1.00 87.81 86 ILE A O 1
ATOM 666 N N . MET A 1 87 ? 1.018 -7.405 2.278 1.00 90.25 87 MET A N 1
ATOM 667 C CA . MET A 1 87 ? 1.616 -6.656 3.365 1.00 90.25 87 MET A CA 1
ATOM 668 C C . MET A 1 87 ? 0.523 -6.195 4.322 1.00 90.25 87 MET A C 1
ATOM 670 O O . MET A 1 87 ? -0.598 -5.895 3.908 1.00 90.25 87 MET A O 1
ATOM 674 N N . TYR A 1 88 ? 0.846 -6.115 5.606 1.00 93.00 88 TYR A N 1
ATOM 675 C CA . TYR A 1 88 ? -0.082 -5.645 6.623 1.00 93.00 88 TYR A CA 1
ATOM 676 C C . TYR A 1 88 ? 0.624 -4.879 7.736 1.00 93.00 88 TYR A C 1
ATOM 678 O O . TYR A 1 88 ? 1.829 -5.019 7.959 1.00 93.00 88 TYR A O 1
ATOM 686 N N . LYS A 1 89 ? -0.149 -4.074 8.458 1.00 93.25 89 LYS A N 1
ATOM 687 C CA . LYS A 1 89 ? 0.271 -3.362 9.658 1.00 93.25 89 LYS A CA 1
ATOM 688 C C . LYS A 1 89 ? -0.755 -3.577 10.755 1.00 93.25 89 LYS A C 1
ATOM 690 O O . LYS A 1 89 ? -1.958 -3.449 10.535 1.00 93.25 89 LYS A O 1
ATOM 695 N N . VAL A 1 90 ? -0.250 -3.878 11.946 1.00 92.44 90 VAL A N 1
ATOM 696 C CA . VAL A 1 90 ? -1.055 -3.864 13.165 1.00 92.44 90 VAL A CA 1
ATOM 697 C C . VAL A 1 90 ? -1.089 -2.430 13.688 1.00 92.44 90 VAL A C 1
ATOM 699 O O . VAL A 1 90 ? -0.042 -1.804 13.863 1.00 92.44 90 VAL A O 1
ATOM 702 N N . ILE A 1 91 ? -2.291 -1.911 13.899 1.00 89.44 91 ILE A N 1
ATOM 703 C CA . ILE A 1 91 ? -2.579 -0.589 14.448 1.00 89.44 91 ILE A CA 1
ATOM 704 C C . ILE A 1 91 ? -3.271 -0.815 15.791 1.00 89.44 91 ILE A C 1
ATOM 706 O O . ILE A 1 91 ? -4.255 -1.547 15.866 1.00 89.44 91 ILE A O 1
ATOM 710 N N . SER A 1 92 ? -2.758 -0.201 16.849 1.00 89.25 92 SER A N 1
ATOM 711 C CA . SER A 1 92 ? -3.298 -0.311 18.207 1.00 89.25 92 SER A CA 1
ATOM 712 C C . SER A 1 92 ? -3.230 1.036 18.918 1.00 89.25 92 SER A C 1
ATOM 714 O O . SER A 1 92 ? -2.516 1.933 18.470 1.00 89.25 92 SER A O 1
ATOM 716 N N . GLY A 1 93 ? -3.934 1.167 20.044 1.00 87.00 93 GLY A N 1
ATOM 717 C CA . GLY A 1 93 ? -3.907 2.385 20.866 1.00 87.00 93 GLY A CA 1
ATOM 718 C C . GLY A 1 93 ? -4.884 3.475 20.419 1.00 87.00 93 GLY A C 1
ATOM 719 O O . GLY A 1 93 ? -4.769 4.611 20.867 1.00 87.00 93 GLY A O 1
ATOM 720 N N . PHE A 1 94 ? -5.851 3.133 19.563 1.00 88.25 94 PHE A N 1
ATOM 721 C CA . PHE A 1 94 ? -6.962 4.006 19.194 1.00 88.25 94 PHE A CA 1
ATOM 722 C C . PHE A 1 94 ? -8.259 3.445 19.775 1.00 88.25 94 PHE A C 1
ATOM 724 O O . PHE A 1 94 ? -8.503 2.248 19.624 1.00 88.25 94 PHE A O 1
ATOM 731 N N . PRO A 1 95 ? -9.094 4.273 20.424 1.00 87.88 95 PRO A N 1
ATOM 732 C CA . PRO A 1 95 ? -10.364 3.804 20.955 1.00 87.88 95 PRO A CA 1
ATOM 733 C C . PRO A 1 95 ? -11.337 3.444 19.818 1.00 87.88 95 PRO A C 1
ATOM 735 O O . PRO A 1 95 ? -11.297 4.071 18.750 1.00 87.88 95 PRO A O 1
ATOM 738 N N . PRO A 1 96 ? -12.262 2.492 20.042 1.00 90.31 96 PRO A N 1
ATOM 739 C CA . PRO A 1 96 ? -13.377 2.261 19.133 1.00 90.31 96 PRO A CA 1
ATOM 740 C C . PRO A 1 96 ? -14.136 3.560 18.812 1.00 90.31 96 PRO A C 1
ATOM 742 O O . PRO A 1 96 ? -14.355 4.404 19.679 1.00 90.31 96 PRO A O 1
ATOM 745 N N . GLY A 1 97 ? -14.528 3.735 17.550 1.00 89.75 97 GLY A N 1
ATOM 746 C CA . GLY A 1 97 ? -15.164 4.949 17.028 1.00 89.75 97 GLY A CA 1
ATOM 747 C C . GLY A 1 97 ? -14.191 5.980 16.445 1.00 89.75 97 GLY A C 1
ATOM 748 O O . GLY A 1 97 ? -14.633 6.890 15.741 1.00 89.75 97 GLY A O 1
ATOM 749 N N . TYR A 1 98 ? -12.879 5.837 16.667 1.00 90.38 98 TYR A N 1
ATOM 750 C CA . TYR A 1 98 ? -11.889 6.739 16.077 1.00 90.38 98 TYR A CA 1
ATOM 751 C C . TYR A 1 98 ? -11.807 6.544 14.558 1.00 90.38 98 TYR A C 1
ATOM 753 O O . TYR A 1 98 ? -11.694 5.419 14.067 1.00 90.38 98 TYR A O 1
ATOM 761 N N . LYS A 1 99 ? -11.878 7.640 13.801 1.00 92.38 99 LYS A N 1
ATOM 762 C CA . LYS A 1 99 ? -11.908 7.608 12.336 1.00 92.38 99 LYS A CA 1
ATOM 763 C C . LYS A 1 99 ? -10.517 7.843 11.767 1.00 92.38 99 LYS A C 1
ATOM 765 O O . LYS A 1 99 ? -9.867 8.827 12.112 1.00 92.38 99 LYS A O 1
ATOM 770 N N . LEU A 1 100 ? -10.077 6.954 10.885 1.00 92.31 100 LEU A N 1
ATOM 771 C CA . LEU A 1 100 ? -8.746 6.948 10.295 1.00 92.31 100 LEU A CA 1
ATOM 772 C C . LEU A 1 100 ? -8.817 6.892 8.768 1.00 92.31 100 LEU A C 1
ATOM 774 O O . LEU A 1 100 ? -9.737 6.325 8.177 1.00 92.31 100 LEU A O 1
ATOM 778 N N . LYS A 1 101 ? -7.789 7.448 8.133 1.00 93.31 101 LYS A N 1
ATOM 779 C CA . LYS A 1 101 ? -7.533 7.384 6.699 1.00 93.31 101 LYS A CA 1
ATOM 780 C C . LYS A 1 101 ? -6.160 6.775 6.464 1.00 93.31 101 LYS A C 1
ATOM 782 O O . LYS A 1 101 ? -5.156 7.274 6.974 1.00 93.31 101 LYS A O 1
ATOM 787 N N . PHE A 1 102 ? -6.134 5.712 5.674 1.00 95.06 102 PHE A N 1
ATOM 788 C CA . PHE A 1 102 ? -4.926 5.144 5.095 1.00 95.06 102 PHE A CA 1
ATOM 789 C C . PHE A 1 102 ? -4.710 5.729 3.699 1.00 95.06 102 PHE A C 1
ATOM 791 O O . PHE A 1 102 ? -5.671 5.856 2.938 1.00 95.06 102 PHE A O 1
ATOM 798 N N . ALA A 1 103 ? -3.468 6.065 3.362 1.00 95.44 103 ALA A N 1
ATOM 799 C CA . ALA A 1 103 ? -3.062 6.446 2.016 1.00 95.44 103 ALA A CA 1
ATOM 800 C C . ALA A 1 103 ? -1.782 5.710 1.590 1.00 95.44 103 ALA A C 1
ATOM 802 O O . ALA A 1 103 ? -0.890 5.455 2.399 1.00 95.44 103 ALA A O 1
ATOM 803 N N . MET A 1 104 ? -1.704 5.389 0.305 1.00 97.19 104 MET A N 1
ATOM 804 C CA . MET A 1 104 ? -0.586 4.733 -0.358 1.00 97.19 104 MET A CA 1
ATOM 805 C C . MET A 1 104 ? -0.268 5.489 -1.642 1.00 97.19 104 MET A C 1
ATOM 807 O O . MET A 1 104 ? -1.157 5.678 -2.472 1.00 97.19 104 MET A O 1
ATOM 811 N N . THR A 1 105 ? 0.991 5.868 -1.824 1.00 97.00 105 THR A N 1
ATOM 812 C CA . THR A 1 105 ? 1.488 6.424 -3.085 1.00 97.00 105 THR A CA 1
ATOM 813 C C . THR A 1 105 ? 2.196 5.317 -3.852 1.00 97.00 105 THR A C 1
ATOM 815 O O . THR A 1 105 ? 3.162 4.730 -3.353 1.00 97.00 105 THR A O 1
ATOM 818 N N . ALA A 1 106 ? 1.685 4.985 -5.034 1.00 95.94 106 ALA A N 1
ATOM 819 C CA . ALA A 1 106 ? 2.162 3.843 -5.808 1.00 95.94 106 ALA A CA 1
ATOM 820 C C . ALA A 1 106 ? 1.975 4.046 -7.313 1.00 95.94 106 ALA A C 1
ATOM 822 O O . ALA A 1 106 ? 1.149 4.854 -7.740 1.00 95.94 106 ALA A O 1
ATOM 823 N N . ARG A 1 107 ? 2.713 3.266 -8.104 1.00 94.12 107 ARG A N 1
ATOM 824 C CA . ARG A 1 107 ? 2.542 3.151 -9.558 1.00 94.12 107 ARG A CA 1
ATOM 825 C C . ARG A 1 107 ? 2.770 1.716 -10.021 1.00 94.12 107 ARG A C 1
ATOM 827 O O . ARG A 1 107 ? 3.462 0.955 -9.341 1.00 94.12 107 ARG A O 1
ATOM 834 N N . ARG A 1 108 ? 2.230 1.345 -11.180 1.00 91.56 108 ARG A N 1
ATOM 835 C CA . ARG A 1 108 ? 2.556 0.063 -11.830 1.00 91.56 108 ARG A CA 1
ATOM 836 C C . ARG A 1 108 ? 3.897 0.142 -12.558 1.00 91.56 108 ARG A C 1
ATOM 838 O O . ARG A 1 108 ? 4.316 1.218 -12.968 1.00 91.56 108 ARG A O 1
ATOM 845 N N . GLN A 1 109 ? 4.518 -1.009 -12.778 1.00 86.50 109 GLN A N 1
ATOM 846 C CA . GLN A 1 109 ? 5.672 -1.178 -13.652 1.00 86.50 109 GLN A CA 1
ATOM 847 C C . GLN A 1 109 ? 5.275 -2.039 -14.858 1.00 86.50 109 GLN A C 1
ATOM 849 O O . GLN A 1 109 ? 4.845 -3.181 -14.708 1.00 86.50 109 GLN A O 1
ATOM 854 N N . GLY A 1 110 ? 5.477 -1.509 -16.064 1.00 75.38 110 GLY A N 1
ATOM 855 C CA . GLY A 1 110 ? 5.246 -2.238 -17.311 1.00 75.38 110 GLY A CA 1
ATOM 856 C C . GLY A 1 110 ? 3.802 -2.217 -17.830 1.00 75.38 110 GLY A C 1
ATOM 857 O O . GLY A 1 110 ? 2.851 -1.791 -17.174 1.00 75.38 110 GLY A O 1
ATOM 858 N N . ALA A 1 111 ? 3.653 -2.659 -19.082 1.00 64.12 111 ALA A N 1
ATOM 859 C CA . ALA A 1 111 ? 2.444 -2.437 -19.872 1.00 64.12 111 ALA A CA 1
ATOM 860 C C . ALA A 1 111 ? 1.421 -3.585 -19.834 1.00 64.12 111 ALA A C 1
ATOM 862 O O . ALA A 1 111 ? 0.248 -3.332 -20.098 1.00 64.12 111 ALA A O 1
ATOM 863 N N . TYR A 1 112 ? 1.846 -4.816 -19.533 1.00 68.06 112 TYR A N 1
ATOM 864 C CA . TYR A 1 112 ? 1.082 -6.016 -19.887 1.00 68.06 112 TYR A CA 1
ATOM 865 C C . TYR A 1 112 ? -0.054 -6.347 -18.914 1.00 68.06 112 TYR A C 1
ATOM 867 O O . TYR A 1 112 ? -1.195 -6.446 -19.353 1.00 68.06 112 TYR A O 1
ATOM 875 N N . ASN A 1 113 ? 0.229 -6.470 -17.612 1.00 75.81 113 ASN A N 1
ATOM 876 C CA . ASN A 1 113 ? -0.775 -6.830 -16.612 1.00 75.81 113 ASN A CA 1
ATOM 877 C C . ASN A 1 113 ? -0.874 -5.748 -15.538 1.00 75.81 113 ASN A C 1
ATOM 879 O O . ASN A 1 113 ? 0.114 -5.335 -14.945 1.00 75.81 113 ASN A O 1
ATOM 883 N N . GLN A 1 114 ? -2.082 -5.258 -15.273 1.00 78.62 114 GLN A N 1
ATOM 884 C CA . GLN A 1 114 ? -2.253 -4.241 -14.241 1.00 78.62 114 GLN A CA 1
ATOM 885 C C . GLN A 1 114 ? -2.433 -4.907 -12.874 1.00 78.62 114 GLN A C 1
ATOM 887 O O . GLN A 1 114 ? -3.373 -5.691 -12.716 1.00 78.62 114 GLN A O 1
ATOM 892 N N . PRO A 1 115 ? -1.593 -4.587 -11.873 1.00 82.06 115 PRO A N 1
ATOM 893 C CA . PRO A 1 115 ? -1.819 -5.049 -10.513 1.00 82.06 115 PRO A CA 1
ATOM 894 C C . PRO A 1 115 ? -3.174 -4.536 -10.029 1.00 82.06 115 PRO A C 1
ATOM 896 O O . PRO A 1 115 ? -3.519 -3.362 -10.211 1.00 82.06 115 PRO A O 1
ATOM 899 N N . ARG A 1 116 ? -3.943 -5.439 -9.420 1.00 87.50 116 ARG A N 1
ATOM 900 C CA . ARG A 1 116 ? -5.259 -5.138 -8.865 1.00 87.50 116 ARG A CA 1
ATOM 901 C C . ARG A 1 116 ? -5.178 -5.253 -7.357 1.00 87.50 116 ARG A C 1
ATOM 903 O O . ARG A 1 116 ? -5.129 -6.359 -6.824 1.00 87.50 116 ARG A O 1
ATOM 910 N N . LEU A 1 117 ? -5.163 -4.107 -6.690 1.00 91.06 117 LEU A N 1
ATOM 911 C CA . LEU A 1 117 ? -4.976 -4.048 -5.250 1.00 91.06 117 LEU A CA 1
ATOM 912 C C . LEU A 1 117 ? -6.287 -3.768 -4.520 1.00 91.06 117 LEU A C 1
ATOM 914 O O . LEU A 1 117 ? -7.186 -3.101 -5.038 1.00 91.06 117 LEU A O 1
ATOM 918 N N . SER A 1 118 ? -6.366 -4.260 -3.292 1.00 92.50 118 SER A N 1
ATOM 919 C CA . SER A 1 118 ? -7.442 -3.967 -2.355 1.00 92.50 118 SER A CA 1
ATOM 920 C C . SER A 1 118 ? -6.867 -3.575 -0.996 1.00 92.50 118 SER A C 1
ATOM 922 O O . SER A 1 118 ? -5.798 -4.030 -0.591 1.00 92.50 118 SER A O 1
ATOM 924 N N . PHE A 1 119 ? -7.577 -2.711 -0.277 1.00 94.56 119 PHE A N 1
ATOM 925 C CA . PHE A 1 119 ? -7.264 -2.356 1.106 1.00 94.56 119 PHE A CA 1
ATOM 926 C C . PHE A 1 119 ? -8.278 -2.997 2.035 1.00 94.56 119 PHE A C 1
ATOM 928 O O . PHE A 1 119 ? -9.478 -2.917 1.774 1.00 94.56 119 PH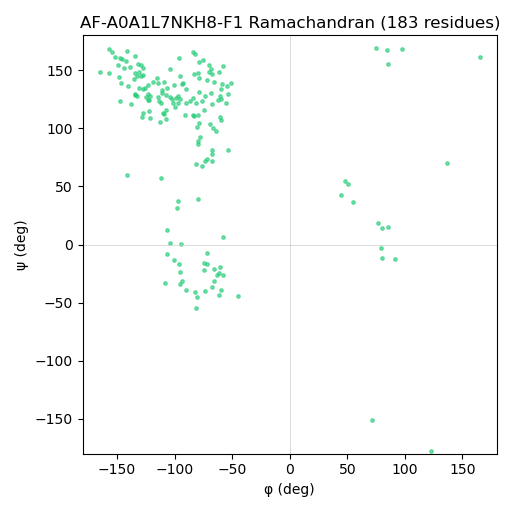E A O 1
ATOM 935 N N . HIS A 1 120 ? -7.806 -3.592 3.125 1.00 93.31 120 HIS A N 1
ATOM 936 C CA . HIS A 1 120 ? -8.645 -4.301 4.085 1.00 93.31 120 HIS A CA 1
ATOM 937 C C . HIS A 1 120 ? -8.372 -3.827 5.511 1.00 93.31 120 HIS A C 1
ATOM 939 O O . HIS A 1 120 ? -7.235 -3.544 5.875 1.00 93.31 120 HIS A O 1
ATOM 945 N N . TYR A 1 121 ? -9.423 -3.800 6.321 1.00 92.19 121 TYR A N 1
ATOM 946 C CA . TYR A 1 121 ? -9.431 -3.488 7.747 1.00 92.19 121 TYR A CA 1
ATOM 947 C C . TYR A 1 121 ? -10.139 -4.618 8.494 1.00 92.19 121 TYR A C 1
ATOM 949 O O . TYR A 1 121 ? -11.337 -4.807 8.287 1.00 92.19 121 TYR A O 1
ATOM 957 N N . ASN A 1 122 ? -9.432 -5.389 9.328 1.00 88.19 122 ASN A N 1
ATOM 958 C CA . ASN A 1 122 ? -10.003 -6.544 10.051 1.00 88.19 122 ASN A CA 1
ATOM 959 C C . ASN A 1 122 ? -10.886 -7.435 9.137 1.00 88.19 122 ASN A C 1
ATOM 961 O O . ASN A 1 122 ? -11.999 -7.813 9.492 1.00 88.19 122 ASN A O 1
ATOM 965 N N . GLY A 1 123 ? -10.428 -7.698 7.904 1.00 82.44 123 GLY A N 1
ATOM 966 C CA . GLY A 1 123 ? -11.162 -8.467 6.884 1.00 82.44 123 GLY A CA 1
ATOM 967 C C . GLY A 1 123 ? -12.252 -7.701 6.112 1.00 82.44 123 GLY A C 1
ATOM 968 O O . GLY A 1 123 ? -12.716 -8.182 5.083 1.00 82.44 123 GLY A O 1
ATOM 969 N N . THR A 1 124 ? -12.631 -6.495 6.539 1.00 87.12 124 THR A N 1
ATOM 970 C CA . THR A 1 124 ? -13.551 -5.602 5.812 1.00 87.12 124 THR A CA 1
ATOM 971 C C . THR A 1 124 ? -12.818 -4.891 4.678 1.00 87.12 124 THR A C 1
ATOM 973 O O . THR A 1 124 ? -11.768 -4.299 4.904 1.00 87.12 124 THR A O 1
ATOM 976 N N . ILE A 1 125 ? -13.377 -4.892 3.469 1.00 88.88 125 ILE A N 1
ATOM 977 C CA . ILE A 1 125 ? -12.781 -4.199 2.321 1.00 88.88 125 ILE A CA 1
ATOM 978 C C . ILE A 1 125 ? -13.024 -2.687 2.441 1.00 88.88 125 ILE A C 1
ATOM 980 O O . ILE A 1 125 ? -14.167 -2.248 2.532 1.00 88.88 125 ILE A O 1
ATOM 984 N N . LEU A 1 126 ? -11.953 -1.893 2.418 1.00 88.62 126 LEU A N 1
ATOM 985 C CA . LEU A 1 126 ? -11.986 -0.423 2.425 1.00 88.62 126 LEU A CA 1
ATOM 986 C C . LEU A 1 126 ? -12.020 0.163 1.015 1.00 88.62 126 LEU A C 1
ATOM 988 O O . LEU A 1 126 ? -12.685 1.159 0.750 1.00 88.62 126 LEU A O 1
ATOM 992 N N . LYS A 1 127 ? -11.261 -0.453 0.110 1.00 89.62 127 LYS A N 1
ATOM 993 C CA . LYS A 1 127 ? -11.202 -0.112 -1.309 1.00 89.62 127 LYS A CA 1
ATOM 994 C C . LYS A 1 127 ? -10.937 -1.402 -2.060 1.00 89.62 127 LYS A C 1
ATOM 996 O O . LYS A 1 127 ? -9.964 -2.082 -1.751 1.00 89.62 127 LYS A O 1
ATOM 1001 N N . THR A 1 128 ? -11.804 -1.749 -3.001 1.00 89.81 128 THR A N 1
ATOM 1002 C CA . THR A 1 128 ? -11.700 -3.010 -3.740 1.00 89.81 128 THR A CA 1
ATOM 1003 C C . THR A 1 128 ? -11.088 -2.797 -5.117 1.00 89.81 128 THR A C 1
ATOM 1005 O O . THR A 1 128 ? -11.445 -1.846 -5.814 1.00 89.81 128 THR A O 1
ATOM 1008 N N . GLY A 1 129 ? -10.185 -3.697 -5.498 1.00 82.19 129 GLY A N 1
ATOM 1009 C CA . GLY A 1 129 ? -9.839 -4.005 -6.880 1.00 82.19 129 GLY A CA 1
ATOM 1010 C C . GLY A 1 129 ? -9.404 -2.827 -7.746 1.00 82.19 129 GLY A C 1
ATOM 1011 O O . GLY A 1 129 ? -9.738 -2.790 -8.931 1.00 82.19 129 GLY A O 1
ATOM 1012 N N . PHE A 1 130 ? -8.682 -1.862 -7.181 1.00 88.69 130 PHE A N 1
ATOM 1013 C CA . PHE A 1 130 ? -8.246 -0.688 -7.923 1.00 88.69 130 PHE A CA 1
ATOM 1014 C C . PHE A 1 130 ? -6.971 -0.971 -8.717 1.00 88.69 130 PHE A C 1
ATOM 1016 O O . PHE A 1 130 ? -6.108 -1.748 -8.306 1.00 88.69 130 PHE A O 1
ATOM 1023 N N . HIS A 1 131 ? -6.876 -0.311 -9.868 1.00 89.94 131 HIS A N 1
ATOM 1024 C CA . HIS A 1 131 ? -5.742 -0.407 -10.773 1.00 89.94 131 HIS A CA 1
ATOM 1025 C C . HIS A 1 131 ? -4.725 0.696 -10.471 1.00 89.94 131 HIS A C 1
ATOM 1027 O O . HIS A 1 131 ? -5.099 1.847 -10.216 1.00 89.94 131 HIS A O 1
ATOM 1033 N N . LEU A 1 132 ? -3.440 0.342 -10.507 1.00 91.38 132 LEU A N 1
ATOM 1034 C CA . LEU A 1 132 ? -2.360 1.318 -10.396 1.00 91.38 132 LEU A CA 1
ATOM 1035 C C . LEU A 1 132 ? -2.134 2.050 -11.728 1.00 91.38 132 LEU A C 1
ATOM 1037 O O . LEU A 1 132 ? -2.252 1.450 -12.797 1.00 91.38 132 LEU A O 1
ATOM 1041 N N . LYS A 1 133 ? -1.811 3.344 -11.656 1.00 91.62 133 LYS A N 1
ATOM 1042 C CA . LYS A 1 133 ? -1.472 4.189 -12.810 1.00 91.62 133 LYS A CA 1
ATOM 1043 C C . LYS A 1 133 ? 0.003 4.052 -13.191 1.00 91.62 133 LYS A C 1
ATOM 1045 O O . LYS A 1 133 ? 0.794 3.499 -12.429 1.00 91.62 133 LYS A O 1
ATOM 1050 N N . ASP A 1 134 ? 0.343 4.544 -14.383 1.00 91.88 134 ASP A N 1
ATOM 1051 C CA . ASP A 1 134 ? 1.722 4.591 -14.890 1.00 91.88 134 ASP A CA 1
ATOM 1052 C C . ASP A 1 134 ? 2.605 5.566 -14.112 1.00 91.88 134 ASP A C 1
ATOM 1054 O O . ASP A 1 134 ? 3.770 5.270 -13.861 1.00 91.88 134 ASP A O 1
ATOM 1058 N N . ASP A 1 135 ? 2.041 6.692 -13.685 1.00 93.69 135 ASP A N 1
ATOM 1059 C CA . ASP A 1 135 ? 2.688 7.629 -12.773 1.00 93.69 135 ASP A CA 1
ATOM 1060 C C . ASP A 1 135 ? 2.254 7.376 -11.325 1.00 93.69 135 ASP A C 1
ATOM 1062 O O . ASP A 1 135 ? 1.216 6.758 -11.067 1.00 93.69 135 ASP A O 1
ATOM 1066 N N . TYR A 1 136 ? 3.055 7.872 -10.378 1.00 95.31 136 TYR A N 1
ATOM 1067 C CA . TYR A 1 136 ? 2.717 7.820 -8.959 1.00 95.31 136 TYR A CA 1
ATOM 1068 C C . TYR A 1 136 ? 1.409 8.559 -8.687 1.00 95.31 136 TYR A C 1
ATOM 1070 O O . TYR A 1 136 ? 1.267 9.741 -8.994 1.00 95.31 136 TYR A O 1
ATOM 1078 N N . ASP A 1 137 ? 0.469 7.854 -8.064 1.00 95.69 137 ASP A N 1
ATOM 1079 C CA . ASP A 1 137 ? -0.807 8.411 -7.628 1.00 95.69 137 ASP A CA 1
ATOM 1080 C C . ASP A 1 137 ? -1.130 7.969 -6.198 1.00 95.69 137 ASP A C 1
ATOM 1082 O O . ASP A 1 137 ? -0.549 7.016 -5.666 1.00 95.69 137 ASP A O 1
ATOM 1086 N N . ASN A 1 138 ? -2.056 8.685 -5.568 1.00 95.12 138 ASN A N 1
ATOM 1087 C CA . ASN A 1 138 ? -2.484 8.453 -4.199 1.00 95.12 138 ASN A CA 1
ATOM 1088 C C . ASN A 1 138 ? -3.759 7.608 -4.151 1.00 95.12 138 ASN A C 1
ATOM 1090 O O . ASN A 1 138 ? -4.829 7.998 -4.620 1.00 95.12 138 ASN A O 1
ATOM 1094 N N . TYR A 1 139 ? -3.663 6.472 -3.474 1.00 95.44 139 TYR A N 1
ATOM 1095 C CA . TYR A 1 139 ? -4.763 5.555 -3.217 1.00 95.44 139 TYR A CA 1
ATOM 1096 C C . TYR A 1 139 ? -5.087 5.588 -1.734 1.00 95.44 139 TYR A C 1
ATOM 1098 O O . TYR A 1 139 ? -4.194 5.442 -0.909 1.00 95.44 139 TYR A O 1
ATOM 1106 N N . PHE A 1 140 ? -6.356 5.752 -1.372 1.00 94.94 140 PHE A N 1
ATOM 1107 C CA . PHE A 1 140 ? -6.751 5.861 0.030 1.00 94.94 140 PHE A CA 1
ATOM 1108 C C . PHE A 1 140 ? -7.934 4.966 0.392 1.00 94.94 140 PHE A C 1
ATOM 1110 O O . PHE A 1 140 ? -8.746 4.609 -0.460 1.00 94.94 140 PHE A O 1
ATOM 1117 N N . GLY A 1 141 ? -8.021 4.622 1.673 1.00 93.06 141 GLY A N 1
ATOM 1118 C CA . GLY A 1 141 ? -9.144 3.921 2.285 1.00 93.06 141 GLY A CA 1
ATOM 1119 C C . GLY A 1 141 ? -9.425 4.506 3.664 1.00 93.06 141 GLY A C 1
ATOM 1120 O O . GLY A 1 141 ? -8.500 4.774 4.430 1.00 93.06 141 GLY A O 1
ATOM 1121 N N . GLU A 1 142 ? -10.696 4.724 3.974 1.00 94.06 142 GLU A N 1
ATOM 1122 C CA . GLU A 1 142 ? -11.133 5.308 5.243 1.00 94.06 142 GLU A CA 1
ATOM 1123 C C . GLU A 1 142 ? -11.825 4.238 6.081 1.00 94.06 142 GLU A C 1
ATOM 1125 O O . GLU A 1 142 ? -12.549 3.394 5.551 1.00 94.06 142 GLU A O 1
ATOM 1130 N N . PHE A 1 143 ? -11.574 4.239 7.387 1.00 92.50 143 PHE A N 1
ATOM 1131 C CA . PHE A 1 143 ? -12.121 3.242 8.297 1.00 92.50 143 PHE A CA 1
ATOM 1132 C C . PHE A 1 143 ? -12.336 3.810 9.694 1.00 92.50 143 PHE A C 1
ATOM 1134 O O . PHE A 1 143 ? -11.685 4.759 10.121 1.00 92.50 143 PHE A O 1
ATOM 1141 N N . THR A 1 144 ? -13.276 3.214 10.419 1.00 92.69 144 THR A N 1
ATOM 1142 C CA . THR A 1 144 ? -13.523 3.521 11.829 1.00 92.69 144 THR A CA 1
ATOM 1143 C C . THR A 1 144 ? -13.018 2.359 12.665 1.00 92.69 144 THR A C 1
ATOM 1145 O O . THR A 1 144 ? -13.373 1.213 12.387 1.00 92.69 144 THR A O 1
ATOM 1148 N N . VAL A 1 145 ? -12.192 2.651 13.667 1.00 90.88 145 VAL A N 1
ATOM 1149 C CA . VAL A 1 145 ? -11.665 1.654 14.601 1.00 90.88 145 VAL A CA 1
ATOM 1150 C C . VAL A 1 145 ? -12.833 0.998 15.336 1.00 90.88 145 VAL A C 1
ATOM 1152 O O . VAL A 1 145 ? -13.701 1.688 15.866 1.00 90.88 145 VAL A O 1
ATOM 1155 N N . ARG A 1 146 ? -12.883 -0.333 15.334 1.00 88.81 146 ARG A N 1
ATOM 1156 C CA . ARG A 1 146 ? -13.902 -1.145 16.014 1.00 88.81 146 ARG A CA 1
ATOM 1157 C C . ARG A 1 146 ? -13.347 -1.863 17.237 1.00 88.81 146 ARG A C 1
ATOM 1159 O O . ARG A 1 146 ? -14.061 -1.997 18.220 1.00 88.81 146 ARG A O 1
ATOM 1166 N N . ASP A 1 147 ? -12.079 -2.254 17.167 1.00 86.62 147 ASP A N 1
ATOM 1167 C CA . ASP A 1 147 ? -11.394 -3.067 18.165 1.00 86.62 147 ASP A CA 1
ATOM 1168 C C . ASP A 1 147 ? -10.064 -2.413 18.568 1.00 86.62 147 ASP A C 1
ATOM 1170 O O . ASP A 1 147 ? -9.446 -1.710 17.762 1.00 86.62 147 ASP A O 1
ATOM 1174 N N . ASP A 1 148 ? -9.586 -2.712 19.781 1.00 81.19 148 ASP A N 1
ATOM 1175 C CA . ASP A 1 148 ? -8.323 -2.191 20.340 1.00 81.19 148 ASP A CA 1
ATOM 1176 C C . ASP A 1 148 ? -7.094 -2.516 19.476 1.00 81.19 148 ASP A C 1
ATOM 1178 O O . ASP A 1 148 ? -6.082 -1.804 19.497 1.00 81.19 148 ASP A O 1
ATOM 1182 N N . VAL A 1 149 ? -7.186 -3.610 18.714 1.00 83.56 149 VAL A N 1
ATOM 1183 C CA . VAL A 1 149 ? -6.181 -4.050 17.753 1.00 83.56 149 VAL A CA 1
ATOM 1184 C C . VAL A 1 149 ? -6.826 -4.185 16.384 1.00 83.56 149 VAL A C 1
ATOM 1186 O O . VAL A 1 149 ? -7.791 -4.915 16.173 1.00 83.56 149 VAL A O 1
ATOM 1189 N N . THR A 1 150 ? -6.244 -3.481 15.428 1.00 85.56 150 THR A N 1
ATOM 1190 C CA . THR A 1 150 ? -6.676 -3.426 14.041 1.00 85.56 150 THR A CA 1
ATOM 1191 C C . THR A 1 150 ? -5.571 -3.960 13.140 1.00 85.56 150 THR A C 1
ATOM 1193 O O . THR A 1 150 ? -4.403 -3.615 13.307 1.00 85.56 150 THR A O 1
ATOM 1196 N N . ILE A 1 151 ? -5.937 -4.729 12.121 1.00 91.88 151 ILE A N 1
ATOM 1197 C CA . ILE A 1 151 ? -5.058 -5.103 11.016 1.00 91.88 151 ILE A CA 1
ATOM 1198 C C . ILE A 1 151 ? -5.497 -4.339 9.772 1.00 91.88 151 ILE A C 1
ATOM 1200 O O . ILE A 1 151 ? -6.593 -4.556 9.252 1.00 91.88 151 ILE A O 1
ATOM 1204 N N . LEU A 1 152 ? -4.611 -3.472 9.290 1.00 94.06 152 LEU A N 1
ATOM 1205 C CA . LEU A 1 152 ? -4.703 -2.858 7.973 1.00 94.06 152 LEU A CA 1
ATOM 1206 C C . LEU A 1 152 ? -3.856 -3.678 7.001 1.00 94.06 152 LEU A C 1
ATOM 1208 O O . LEU A 1 152 ? -2.668 -3.886 7.244 1.00 94.06 152 LEU A O 1
ATOM 1212 N N . ALA A 1 153 ? -4.450 -4.136 5.907 1.00 94.00 153 ALA A N 1
ATOM 1213 C CA . ALA A 1 153 ? -3.790 -4.987 4.928 1.00 94.00 153 ALA A CA 1
ATOM 1214 C C . ALA A 1 153 ? -3.929 -4.428 3.512 1.00 94.00 153 ALA A C 1
ATOM 1216 O O . ALA A 1 153 ? -4.957 -3.853 3.149 1.00 94.00 153 ALA A O 1
ATOM 1217 N N . I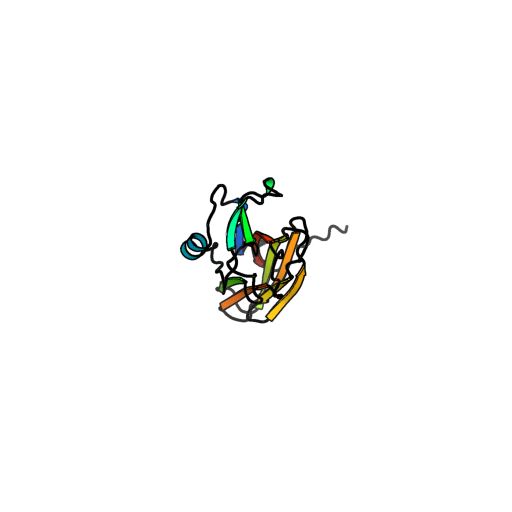LE A 1 154 ? -2.883 -4.635 2.718 1.00 93.12 154 ILE A N 1
ATOM 1218 C CA . ILE A 1 154 ? -2.891 -4.462 1.271 1.00 93.12 154 ILE A CA 1
ATOM 1219 C C . ILE A 1 154 ? -2.939 -5.867 0.681 1.00 93.12 154 ILE A C 1
ATOM 1221 O O . ILE A 1 154 ? -2.136 -6.731 1.042 1.00 93.12 154 ILE A O 1
ATOM 1225 N N . GLU A 1 155 ? -3.901 -6.098 -0.194 1.00 90.81 155 GLU A N 1
ATOM 1226 C CA . GLU A 1 155 ? -4.138 -7.367 -0.868 1.00 90.81 155 GLU A CA 1
ATOM 1227 C C . GLU A 1 155 ? -3.885 -7.193 -2.362 1.00 90.81 155 GLU A C 1
ATOM 1229 O O . GLU A 1 155 ? -4.291 -6.188 -2.942 1.00 90.81 155 GLU A O 1
ATOM 1234 N N . ASN A 1 156 ? -3.242 -8.176 -2.985 1.00 87.12 156 ASN A N 1
ATOM 1235 C CA . ASN A 1 156 ? -3.326 -8.358 -4.427 1.00 87.12 156 ASN A CA 1
ATOM 1236 C C . ASN A 1 156 ? -4.508 -9.291 -4.717 1.00 87.12 156 ASN A C 1
ATOM 1238 O O . ASN A 1 156 ? -4.543 -10.411 -4.217 1.00 87.12 156 ASN A O 1
ATOM 1242 N N . SER A 1 157 ? -5.479 -8.851 -5.510 1.00 80.25 157 SER A N 1
ATOM 1243 C CA . SER A 1 157 ? -6.733 -9.590 -5.703 1.00 80.25 157 SER A CA 1
ATOM 1244 C C . SER A 1 157 ? -6.727 -10.519 -6.927 1.00 80.25 157 SER A C 1
ATOM 1246 O O . SER A 1 157 ? -7.738 -11.166 -7.192 1.00 80.25 157 SER A O 1
ATOM 1248 N N . ILE A 1 158 ? -5.626 -10.600 -7.689 1.00 71.00 158 ILE A N 1
ATOM 1249 C CA . ILE A 1 158 ? -5.521 -11.449 -8.893 1.00 71.00 158 ILE A CA 1
ATOM 1250 C C . ILE A 1 158 ? -4.213 -12.247 -8.937 1.00 71.00 158 ILE A C 1
ATOM 1252 O O . ILE A 1 158 ? -3.172 -11.779 -8.480 1.00 71.00 158 ILE A O 1
ATOM 1256 N N . THR A 1 159 ? -4.258 -13.453 -9.512 1.00 64.25 159 THR A N 1
ATOM 1257 C CA . THR A 1 159 ? -3.052 -14.224 -9.847 1.00 64.25 159 THR A CA 1
ATOM 1258 C C . THR A 1 159 ? -2.674 -13.842 -11.263 1.00 64.25 159 THR A C 1
ATOM 1260 O O . THR A 1 159 ? -3.388 -14.223 -12.183 1.00 64.25 159 THR A O 1
ATOM 1263 N N . GLU A 1 160 ? -1.562 -13.144 -11.461 1.00 65.69 160 GLU A N 1
ATOM 1264 C CA . GLU A 1 160 ? -1.034 -12.923 -12.809 1.00 65.69 160 GLU A CA 1
ATOM 1265 C C . GLU A 1 160 ? 0.390 -13.450 -12.889 1.00 65.69 160 GLU A C 1
ATOM 1267 O O . GLU A 1 160 ? 1.221 -13.166 -12.028 1.00 65.69 160 GLU A O 1
ATOM 1272 N N . THR A 1 161 ? 0.658 -14.267 -13.909 1.00 58.28 161 THR A N 1
ATOM 1273 C CA . THR A 1 161 ? 1.916 -15.016 -14.044 1.00 58.28 161 THR A CA 1
ATOM 1274 C C . THR A 1 161 ? 3.121 -14.147 -14.393 1.00 58.28 161 THR A C 1
ATOM 1276 O O . THR A 1 161 ? 4.253 -14.592 -14.228 1.00 58.28 161 THR A O 1
ATOM 1279 N N . SER A 1 162 ? 2.897 -12.923 -14.877 1.00 63.91 162 SER A N 1
ATOM 1280 C CA . SER A 1 162 ? 3.958 -12.001 -15.289 1.00 63.91 162 SER A CA 1
ATOM 1281 C C . SER A 1 162 ? 3.451 -10.571 -15.436 1.00 63.91 162 SER A C 1
ATOM 1283 O O . SER A 1 162 ? 2.327 -10.365 -15.886 1.00 63.91 162 SER A O 1
ATOM 1285 N N . GLY A 1 163 ? 4.311 -9.589 -15.175 1.00 66.81 163 GLY A N 1
ATOM 1286 C CA . GLY A 1 163 ? 4.103 -8.200 -15.585 1.00 66.81 163 GLY A CA 1
ATOM 1287 C C . GLY A 1 163 ? 3.097 -7.418 -14.748 1.00 66.81 163 GLY A C 1
ATOM 1288 O O . GLY A 1 163 ? 2.632 -6.399 -15.238 1.00 66.81 163 GLY A O 1
ATOM 1289 N N . ASN A 1 164 ? 2.770 -7.881 -13.535 1.00 79.25 164 ASN A N 1
ATOM 1290 C CA . ASN A 1 164 ? 1.964 -7.159 -12.543 1.00 79.25 164 ASN A CA 1
ATOM 1291 C C . ASN A 1 164 ? 2.840 -6.453 -11.493 1.00 79.25 164 ASN A C 1
ATOM 1293 O O . ASN A 1 164 ? 2.457 -6.324 -10.330 1.00 79.25 164 ASN A O 1
ATOM 1297 N N . ASP A 1 165 ? 4.029 -6.029 -11.909 1.00 85.31 165 ASP A N 1
ATOM 1298 C CA . ASP A 1 165 ? 5.017 -5.404 -11.045 1.00 85.31 165 ASP A CA 1
ATOM 1299 C C . ASP A 1 165 ? 4.538 -4.008 -10.634 1.00 85.31 165 ASP A C 1
ATOM 1301 O O . ASP A 1 165 ? 3.839 -3.317 -11.383 1.00 85.31 165 ASP A O 1
ATOM 1305 N N . PHE A 1 166 ? 4.904 -3.572 -9.434 1.00 90.56 166 PHE A N 1
ATOM 1306 C CA . PHE A 1 166 ? 4.588 -2.225 -8.971 1.00 90.56 166 PHE A CA 1
ATOM 1307 C C . PHE A 1 166 ? 5.559 -1.722 -7.918 1.00 90.56 166 PHE A C 1
ATOM 1309 O O . PHE A 1 166 ? 6.309 -2.482 -7.298 1.00 90.56 166 PHE A O 1
ATOM 1316 N N . PHE A 1 167 ? 5.491 -0.414 -7.705 1.00 93.19 167 PHE A N 1
ATOM 1317 C CA . PHE A 1 167 ? 6.293 0.310 -6.739 1.00 93.19 167 PHE A CA 1
ATOM 1318 C C . PHE A 1 167 ? 5.394 1.055 -5.761 1.00 93.19 167 PHE A C 1
ATOM 1320 O O . PHE A 1 167 ? 4.413 1.684 -6.161 1.00 93.19 167 PHE A O 1
ATOM 1327 N N . ILE A 1 168 ? 5.753 1.007 -4.482 1.00 94.50 168 ILE A N 1
ATOM 1328 C CA . ILE A 1 168 ? 5.184 1.845 -3.428 1.00 94.50 168 ILE A CA 1
ATOM 1329 C C . ILE A 1 168 ? 6.277 2.805 -2.967 1.00 94.50 168 ILE A C 1
ATOM 1331 O O . ILE A 1 168 ? 7.326 2.369 -2.495 1.00 94.50 168 ILE A O 1
ATOM 1335 N N . SER A 1 169 ? 6.022 4.108 -3.060 1.00 95.44 169 SER A N 1
ATOM 1336 C CA . SER A 1 169 ? 6.937 5.132 -2.545 1.00 95.44 169 SER A CA 1
ATOM 1337 C C . SER A 1 169 ? 6.583 5.565 -1.125 1.00 95.44 169 SER A C 1
ATOM 1339 O O . SER A 1 169 ? 7.476 5.874 -0.335 1.00 95.44 169 SER A O 1
ATOM 1341 N N . LYS A 1 170 ? 5.294 5.540 -0.763 1.00 95.56 170 LYS A N 1
ATOM 1342 C CA . LYS A 1 170 ? 4.824 6.083 0.515 1.00 95.56 170 LYS A CA 1
ATOM 1343 C C . LYS A 1 170 ? 3.609 5.352 1.078 1.00 95.56 170 LYS A C 1
ATOM 1345 O O . LYS A 1 170 ? 2.719 4.948 0.330 1.00 95.56 170 LYS A O 1
ATOM 1350 N N . LEU A 1 171 ? 3.552 5.229 2.404 1.00 96.19 171 LEU A N 1
ATOM 1351 C CA . LEU A 1 171 ? 2.416 4.707 3.173 1.00 96.19 171 LEU A CA 1
ATOM 1352 C C . LEU A 1 171 ? 2.133 5.622 4.366 1.00 96.19 171 LEU A C 1
ATOM 1354 O O . LEU A 1 171 ? 3.031 5.908 5.160 1.00 96.19 171 LEU A O 1
ATOM 1358 N N . GLU A 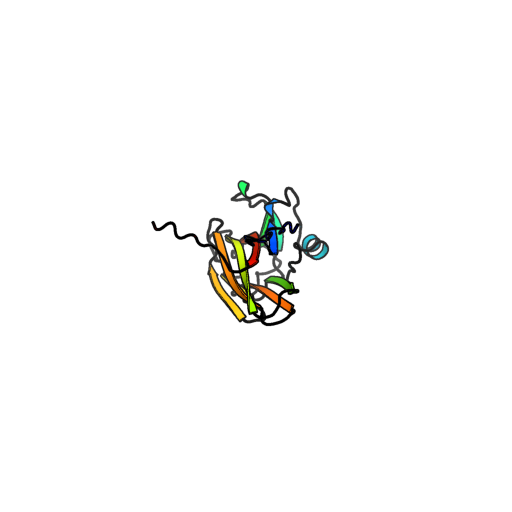1 172 ? 0.879 6.027 4.536 1.00 94.88 172 GLU A N 1
ATOM 1359 C CA . GLU A 1 172 ? 0.461 6.985 5.561 1.00 94.88 172 GLU A CA 1
ATOM 1360 C C . GLU A 1 172 ? -0.807 6.538 6.284 1.00 94.88 172 GLU A C 1
ATOM 1362 O O . GLU A 1 172 ? -1.743 6.035 5.664 1.00 94.88 172 GLU A O 1
ATOM 1367 N N . ILE A 1 173 ? -0.874 6.788 7.591 1.00 93.56 173 ILE A N 1
ATOM 1368 C CA . ILE A 1 173 ? -2.106 6.687 8.382 1.00 93.56 173 ILE A CA 1
ATOM 1369 C C . ILE A 1 173 ? -2.290 8.006 9.125 1.00 93.56 173 ILE A C 1
ATOM 1371 O O . ILE A 1 173 ? -1.345 8.521 9.724 1.00 93.56 173 ILE A O 1
ATOM 1375 N N . ARG A 1 174 ? -3.506 8.549 9.103 1.00 92.75 174 ARG A N 1
ATOM 1376 C CA . ARG A 1 174 ? -3.875 9.803 9.779 1.00 92.75 174 ARG A CA 1
ATOM 1377 C C . ARG A 1 174 ? -5.330 9.768 10.259 1.00 92.75 174 ARG A C 1
ATOM 1379 O O . ARG A 1 174 ? -6.098 8.958 9.737 1.00 92.75 174 ARG A O 1
ATOM 1386 N N . PRO A 1 175 ? -5.731 10.613 11.221 1.00 91.00 175 PRO A N 1
ATOM 1387 C CA . PRO A 1 175 ? -7.136 10.810 11.561 1.00 91.00 175 PRO A CA 1
ATOM 1388 C C . PRO A 1 175 ? -7.961 11.284 10.357 1.00 91.00 175 PRO A C 1
ATOM 1390 O O . PRO A 1 175 ? -7.436 11.915 9.437 1.00 91.00 175 PRO A O 1
ATOM 1393 N N . GLN A 1 176 ? -9.262 10.992 10.361 1.00 88.06 176 GLN A N 1
ATOM 1394 C CA . GLN A 1 176 ? -10.209 11.573 9.409 1.00 88.06 176 GLN A CA 1
ATOM 1395 C C . GLN A 1 176 ? -10.674 12.952 9.923 1.00 88.06 176 GLN A C 1
ATOM 1397 O O . GLN A 1 176 ? -11.417 13.021 10.899 1.00 88.06 176 GLN A O 1
ATOM 1402 N N .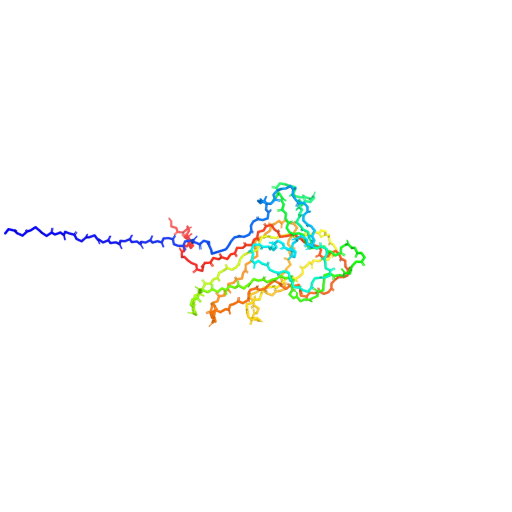 GLY A 1 177 ? -10.275 14.034 9.242 1.00 63.38 177 GLY A N 1
ATOM 1403 C CA . GLY A 1 177 ? -10.718 15.419 9.506 1.00 63.38 177 GLY A CA 1
ATOM 1404 C C . GLY A 1 177 ? -9.919 16.156 10.596 1.00 63.38 177 GLY A C 1
ATOM 1405 O O . GLY A 1 177 ? -9.327 15.526 11.461 1.00 63.38 177 GLY A O 1
ATOM 1406 N N . VAL A 1 178 ? -9.857 17.494 10.604 1.00 42.56 178 VAL A N 1
ATOM 1407 C CA . VAL A 1 178 ? -10.917 18.450 10.218 1.00 42.56 178 VAL 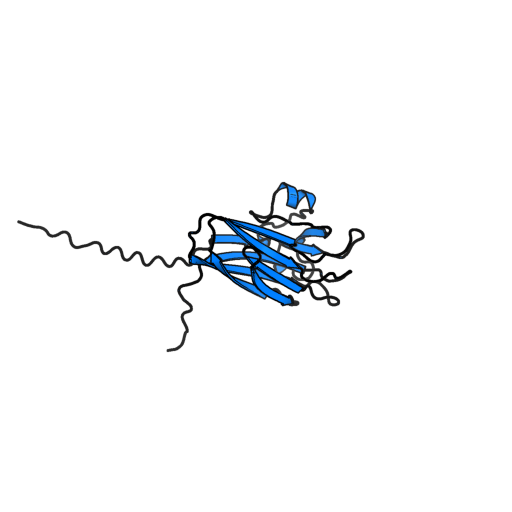A CA 1
ATOM 1408 C C . VAL A 1 178 ? -10.346 19.616 9.385 1.00 42.56 178 VAL A C 1
ATOM 1410 O O . VAL A 1 178 ? -9.485 20.338 9.876 1.00 42.56 178 VAL A O 1
ATOM 1413 N N . GLY A 1 179 ? -10.826 19.808 8.147 1.00 38.78 179 GLY A N 1
ATOM 1414 C CA . GLY A 1 179 ? -10.466 20.945 7.285 1.00 38.78 179 GLY A CA 1
ATOM 1415 C C . GLY A 1 179 ? -10.190 20.568 5.826 1.00 38.78 179 GLY A C 1
ATOM 1416 O O . GLY A 1 179 ? -9.055 20.659 5.374 1.00 38.78 179 GLY A O 1
ATOM 1417 N N . GLU A 1 180 ? -11.216 20.179 5.070 1.00 41.91 180 GLU A N 1
ATOM 1418 C CA . GLU A 1 180 ? -11.275 20.669 3.690 1.00 41.91 180 GLU A CA 1
ATOM 1419 C C . GLU A 1 180 ? -11.845 22.080 3.819 1.00 41.91 180 GLU A C 1
ATOM 1421 O O . GLU A 1 180 ? -13.033 22.252 4.083 1.00 41.91 180 GLU A O 1
ATOM 1426 N N . ILE A 1 181 ? -10.981 23.095 3.754 1.00 39.91 181 ILE A N 1
ATOM 1427 C CA . ILE A 1 181 ? -11.462 24.427 3.407 1.00 39.91 181 ILE A CA 1
ATOM 1428 C C . ILE A 1 181 ? -11.858 24.286 1.941 1.00 39.91 181 ILE A C 1
ATOM 1430 O O . ILE A 1 181 ? -11.001 24.161 1.070 1.00 39.91 181 ILE A O 1
ATOM 1434 N N . SER A 1 182 ? -13.158 24.199 1.680 1.00 39.09 182 SER A N 1
ATOM 1435 C CA . SER A 1 182 ? -13.677 24.596 0.383 1.00 39.09 182 SER A CA 1
ATOM 1436 C C . SER A 1 182 ? -13.331 26.074 0.227 1.00 39.09 182 SER A C 1
ATOM 1438 O O . SER A 1 182 ? -13.896 26.906 0.940 1.00 39.09 182 SER A O 1
ATOM 1440 N N . ASP A 1 183 ? -12.394 26.400 -0.659 1.00 42.75 183 ASP A N 1
ATOM 1441 C CA . ASP A 1 183 ? -12.290 27.752 -1.206 1.00 42.75 183 ASP A CA 1
ATOM 1442 C C . ASP A 1 183 ? -13.531 27.979 -2.086 1.00 42.75 183 ASP A C 1
ATOM 1444 O O . ASP A 1 183 ? -13.492 27.853 -3.306 1.00 42.75 183 ASP A O 1
ATOM 1448 N N . GLU A 1 184 ? -14.665 28.253 -1.446 1.00 40.47 184 GLU A N 1
ATOM 1449 C CA . GLU A 1 184 ? -15.821 28.880 -2.076 1.00 40.47 184 GLU A CA 1
ATOM 1450 C C . GLU A 1 184 ? -16.239 30.072 -1.212 1.00 40.47 184 GLU A C 1
ATOM 1452 O O . GLU A 1 184 ? -16.724 29.914 -0.088 1.00 40.47 184 GLU A O 1
ATOM 1457 N N . GLY A 1 185 ? -16.004 31.269 -1.757 1.00 36.03 185 GLY A N 1
ATOM 1458 C CA . GLY A 1 185 ? -16.350 32.567 -1.185 1.00 36.03 185 GLY A CA 1
ATOM 1459 C C . GLY A 1 185 ? -15.610 33.704 -1.866 1.00 36.03 185 GLY A C 1
ATOM 1460 O O . GLY A 1 185 ? -14.746 34.299 -1.189 1.00 36.03 185 GLY A O 1
#

Nearest PDB structures (foldseek):
  6yf6-assembly1_B  TM=7.132E-01  e=3.605E-07  Enterobacter cloacae subsp. cloacae ATCC 13047
  7ay3-assembly1_A  TM=5.981E-01  e=7.688E-04  uncultured bacterium
  1ux7-assembly1_A  TM=5.845E-01  e=3.927E-03  Paenibacillus polymyxa
  6kka-assembly2_B  TM=6.528E-01  e=5.055E-02  Bacillus sp. 41M-1
  2dck-assembly1_A  TM=5.356E-01  e=1.045E-02  Bacillus sp. 41M-1

Secondary structure (DSSP, 8-state):
-------------------SEEEEGGGSTT--EEHHHHHHH-BTTEEE-S--S--EEEE-TT-GGG-EEEEE---STT----SEEEEEEEEES--TT-EEEEEEEEEEESSS---EEEEEETTEEEEEEEEPPSS-EEEEEEEE--SSEEEEEEEE-S--SS--EEEEEEEEEEE--S-------

Foldseek 3Di:
DDDDDDDPPPPPPPPQQPWPDKQFLQVVAPDWDWPVNCCVVDRRQKDFDDDLWGWIFAADPVCNVLGTWTKTFLPDPSWWPAWDFGMKGKDADDDFQFKKKKKWWKAFDDDDDWFFKWKDKPNHTQGGGDTGHHHTDMDMGMDTDHDRIIMITMTRHDTDGHRNMMIIRMITMGTDDDDPPPPDD

Organism: Pseudomonas putida (NCBI:txid303)

Mean predicted aligned error: 10.39 Å

Solvent-accessible surface area (backbone atoms only — not comparable to full-atom values): 10446 Å² total; per-residue (Å²): 139,87,82,84,81,76,80,82,79,81,78,76,78,71,82,60,86,55,73,74,43,78,45,61,32,36,80,49,63,94,47,81,37,46,49,73,50,43,73,70,72,46,58,88,71,36,42,80,32,93,75,53,36,61,36,32,32,33,64,38,92,91,47,58,91,61,32,13,21,41,33,45,32,20,88,56,100,64,43,36,43,57,56,41,55,50,33,35,32,77,46,65,90,50,61,61,72,44,45,33,33,39,39,36,31,29,21,38,40,77,87,81,33,75,42,31,36,27,35,30,47,75,85,43,77,51,36,74,68,43,70,56,43,80,55,78,43,80,46,67,33,63,50,62,38,76,45,62,68,37,43,43,32,38,25,30,74,48,76,48,77,51,40,45,19,30,38,36,41,34,40,38,33,28,60,61,66,88,78,83,76,73,94,76,134

Radius of gyration: 20.24 Å; Cα contacts (8 Å, |Δi|>4): 417; chains: 1; bounding box: 38×63×68 Å

Sequence (185 aa):
MSIALNGVENTEGKNMNSLIHLTDFSLQAGVDYKEKDILKYGLNGWRLYNQSALVKIQEDPEKPEQGSVLRFGSSGSEGPLRPGIIMYKVISGFPPGYKLKFAMTARRQGAYNQPRLSFHYNGTILKTGFHLKDDYDNYFGEFTVRDDVTILAIENSITETSGNDFFISKLEIRPQGVGEISDEG

pLDDT: mean 77.48, std 18.9, range [30.86, 97.19]